Protein AF-K0NEW4-F1 (afdb_monomer)

Mean predicted aligned error: 13.64 Å

Foldseek 3Di:
DVVVVVVVVVVVVVVVVVVVPPQVQQDWDKWKDFQDQDKDKDFPQDFDKDKDKGKAAPAPDDIPDDPDHNVKAWPFKKKKKFKDKPCPDPDPDDWWFKWKDKQNDTPDGRDGDDGDMDMDPDGCCVRRNGTMMIMMITDTPPPPPNDDGIIMIIGRIMMMTIIGDPPSDPPPPPVRVVVVVVVVVVVVVVVVVVVVPPDD

Solvent-accessible surface area (backbone atoms only — not comparable to full-atom values): 11667 Å² total; per-residue (Å²): 111,74,72,57,56,52,50,50,50,53,50,51,52,48,52,55,54,59,59,72,65,58,66,72,73,54,58,79,42,79,33,34,35,72,54,56,96,66,67,43,71,46,66,50,69,57,86,62,67,50,71,51,73,40,66,47,27,71,62,80,51,80,46,79,42,65,90,81,50,85,74,40,46,73,77,36,26,31,47,34,35,30,39,45,62,60,68,87,59,95,65,95,81,75,82,50,28,29,31,36,25,51,70,83,40,76,76,43,67,74,39,71,60,72,74,43,77,48,67,49,94,54,77,39,42,94,68,35,67,46,84,24,38,44,32,46,33,42,54,62,64,71,87,78,55,82,89,53,82,40,39,40,30,44,30,76,40,28,40,38,29,36,30,28,56,60,68,80,70,74,70,73,53,71,67,56,51,46,52,54,53,52,52,52,51,51,53,55,53,56,54,55,63,62,66,73,72,78,82,131

Nearest PDB structures (foldseek):
  2gsy-assembly1_Q  TM=4.293E-01  e=2.109E-02  Infectious bursal disease virus
  7vrp-assembly1_L  TM=4.232E-01  e=1.888E-02  Infectious bursal disease virus
  2gsy-assembly1_P  TM=3.950E-01  e=2.109E-02  Infectious bursal disease virus
  2gsy-assembly1_A  TM=3.718E-01  e=1.690E-02  Infectious bursal disease virus
  4lr4-assembly3_C  TM=4.680E-01  e=1.579E+00  Agathobacter rectalis ATCC 33656

Sequence (200 aa):
MKNFLLLLLTGLTFILTTSASASPYAAPYLSYLDLDSQDVIFNAGGNESKSHTWNFDLINDTLSEGDVDGNDVISSAFLCWTISEDLKDNNPNFYEYIDIYINDNLLFGDWEMDNGSWVIDTNLLDLVTTPSIFKVEFKDFNDGHKNKDWDIMVSDVKIFGVYTDMHGNHAPEPSTLMLFGFGLLALAGISRKKSTHKVS

Structure (mmCIF, N/CA/C/O backbone):
data_AF-K0NEW4-F1
#
_entry.id   AF-K0NEW4-F1
#
loop_
_atom_site.group_PDB
_atom_site.id
_atom_site.type_symbol
_atom_site.label_atom_id
_atom_site.label_alt_id
_atom_site.label_comp_id
_atom_site.label_asym_id
_atom_site.label_entity_id
_atom_site.label_seq_id
_atom_site.pdbx_PDB_ins_code
_atom_site.Cartn_x
_atom_site.Cartn_y
_atom_site.Cartn_z
_atom_site.occupancy
_atom_site.B_iso_or_equiv
_atom_site.auth_seq_id
_atom_site.auth_comp_id
_atom_site.auth_asym_id
_atom_site.auth_atom_id
_atom_site.pdbx_PDB_model_num
ATOM 1 N N . MET A 1 1 ? -35.215 9.325 55.858 1.00 56.97 1 MET A N 1
ATOM 2 C CA . MET A 1 1 ? -34.215 8.291 55.497 1.00 56.97 1 MET A CA 1
ATOM 3 C C . MET A 1 1 ? -34.698 7.304 54.432 1.00 56.97 1 MET A C 1
ATOM 5 O O . MET A 1 1 ? -33.961 7.120 53.476 1.00 56.97 1 MET A O 1
ATOM 9 N N . LYS A 1 2 ? -35.909 6.724 54.515 1.00 66.25 2 LYS A N 1
ATOM 10 C CA . LYS A 1 2 ? -36.400 5.725 53.532 1.00 66.25 2 LYS A CA 1
ATOM 11 C C . LYS A 1 2 ? -36.326 6.174 52.057 1.00 66.25 2 LYS A C 1
ATOM 13 O O . LYS A 1 2 ? -35.848 5.417 51.223 1.00 66.25 2 LYS A O 1
ATOM 18 N N . ASN A 1 3 ? -36.683 7.424 51.751 1.00 65.19 3 ASN A N 1
ATOM 19 C CA . ASN A 1 3 ? -36.671 7.930 50.368 1.00 65.19 3 ASN A CA 1
ATOM 20 C C . ASN A 1 3 ? -35.258 8.133 49.795 1.00 65.19 3 ASN A C 1
ATOM 22 O O . ASN A 1 3 ? -35.088 8.076 48.587 1.00 65.19 3 ASN A O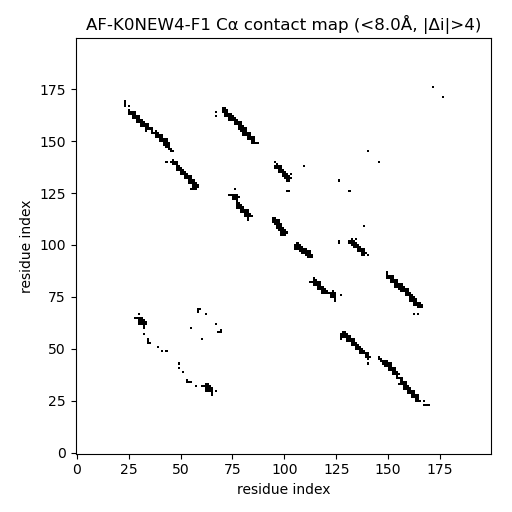 1
ATOM 26 N N . PHE A 1 4 ? -34.250 8.358 50.645 1.00 66.50 4 PHE A N 1
ATOM 27 C CA . PHE A 1 4 ? -32.863 8.542 50.207 1.00 66.50 4 PHE A CA 1
ATOM 28 C C . PHE A 1 4 ? -32.221 7.205 49.832 1.00 66.50 4 PHE A C 1
ATOM 30 O O . PHE A 1 4 ? -31.578 7.102 48.795 1.00 66.50 4 PHE A O 1
ATOM 37 N N . LEU A 1 5 ? -32.464 6.167 50.641 1.00 71.06 5 LEU A N 1
ATOM 38 C CA . LEU A 1 5 ? -31.979 4.814 50.371 1.00 71.06 5 LEU A CA 1
ATOM 39 C C . LEU A 1 5 ? -32.582 4.250 49.077 1.00 71.06 5 LEU A C 1
ATOM 41 O O . LEU A 1 5 ? -31.869 3.640 48.290 1.00 71.06 5 LEU A O 1
ATOM 45 N N . LEU A 1 6 ? -33.872 4.512 48.832 1.00 71.56 6 LEU A N 1
ATOM 46 C CA . LEU A 1 6 ? -34.545 4.103 47.599 1.00 71.56 6 LEU A CA 1
ATOM 47 C C . LEU A 1 6 ? -33.941 4.793 46.368 1.00 71.56 6 LEU A C 1
ATOM 49 O O . LEU A 1 6 ? -33.664 4.118 45.386 1.00 71.56 6 LEU A O 1
ATOM 53 N N . LEU A 1 7 ? -33.676 6.103 46.451 1.00 68.88 7 LEU A N 1
ATOM 54 C CA . LEU A 1 7 ? -33.069 6.877 45.362 1.00 68.88 7 LEU A CA 1
ATOM 55 C C . LEU A 1 7 ? -31.643 6.404 45.047 1.00 68.88 7 LEU A C 1
ATOM 57 O O . LEU A 1 7 ? -31.260 6.317 43.881 1.00 68.88 7 LEU A O 1
ATOM 61 N N . LEU A 1 8 ? -30.881 6.069 46.092 1.00 69.62 8 LEU A N 1
ATOM 62 C CA . LEU A 1 8 ? -29.523 5.547 45.978 1.00 69.62 8 LEU A CA 1
ATOM 63 C C . LEU A 1 8 ? -29.517 4.152 45.341 1.00 69.62 8 LEU A C 1
ATOM 65 O O . LEU A 1 8 ? -28.723 3.909 44.439 1.00 69.62 8 LEU A O 1
ATOM 69 N N . LEU A 1 9 ? -30.446 3.270 45.738 1.00 70.25 9 LEU A N 1
ATOM 70 C CA . LEU A 1 9 ? -30.609 1.959 45.107 1.00 70.25 9 LEU A CA 1
ATOM 71 C C . LEU A 1 9 ? -31.035 2.086 43.643 1.00 70.25 9 LEU A C 1
ATOM 73 O O . LEU A 1 9 ? -30.435 1.437 42.793 1.00 70.25 9 LEU A O 1
ATOM 77 N N . THR A 1 10 ? -32.018 2.929 43.315 1.00 71.44 10 THR A N 1
ATOM 78 C CA . THR A 1 10 ? -32.441 3.113 41.916 1.00 71.44 10 THR A CA 1
ATOM 79 C C . THR A 1 10 ? -31.332 3.711 41.057 1.00 71.44 10 THR A C 1
ATOM 81 O O . THR A 1 10 ? -31.144 3.265 39.932 1.00 71.44 10 THR A O 1
ATOM 84 N N . GLY A 1 11 ? -30.552 4.658 41.592 1.00 67.62 11 GLY A N 1
ATOM 85 C CA . GLY A 1 11 ? -29.399 5.226 40.893 1.00 67.62 11 GLY A CA 1
ATOM 86 C C . GLY A 1 11 ? -28.297 4.194 40.662 1.00 67.62 11 GLY A C 1
ATOM 87 O O . GLY A 1 11 ? -27.796 4.081 39.551 1.00 67.62 11 GLY A O 1
ATOM 88 N N . LEU A 1 12 ? -27.974 3.385 41.676 1.00 68.25 12 LEU A N 1
ATOM 89 C CA . LEU A 1 12 ? -26.981 2.315 41.562 1.00 68.25 12 LEU A CA 1
ATOM 90 C C . LEU A 1 12 ? -27.422 1.238 40.562 1.00 68.25 12 LEU A C 1
ATOM 92 O O . LEU A 1 12 ? -26.621 0.790 39.753 1.00 68.25 12 LEU A O 1
ATOM 96 N N . THR A 1 13 ? -28.703 0.859 40.579 1.00 67.56 13 THR A N 1
ATOM 97 C CA . THR A 1 13 ? -29.256 -0.140 39.651 1.00 67.56 13 THR A CA 1
ATOM 98 C C . THR A 1 13 ? -29.273 0.392 38.218 1.00 67.56 13 THR A C 1
ATOM 100 O O . THR A 1 13 ? -28.948 -0.344 37.293 1.00 67.56 13 THR A O 1
ATOM 103 N N . PHE A 1 14 ? -29.585 1.678 38.025 1.00 65.50 14 PHE A N 1
ATOM 104 C CA . PHE A 1 14 ? -29.490 2.332 36.720 1.00 65.50 14 PHE A CA 1
ATOM 105 C C . PHE A 1 14 ? -28.040 2.353 36.220 1.00 65.50 14 PHE A C 1
ATOM 107 O O . PHE A 1 14 ? -27.787 1.892 35.118 1.00 65.50 14 PHE A O 1
ATOM 114 N N . ILE A 1 15 ? -27.077 2.756 37.058 1.00 62.78 15 ILE A N 1
ATOM 115 C CA . ILE A 1 15 ? -25.645 2.751 36.710 1.00 62.78 15 ILE A CA 1
ATOM 116 C C . ILE A 1 15 ? -25.162 1.337 36.354 1.00 62.78 15 ILE A C 1
ATOM 118 O O . ILE A 1 15 ? -24.497 1.166 35.335 1.00 62.78 15 ILE A O 1
ATOM 122 N N . LEU A 1 16 ? -25.519 0.323 37.149 1.00 58.53 16 LEU A N 1
ATOM 123 C CA . LEU A 1 16 ? -25.138 -1.079 36.925 1.00 58.53 16 LEU A CA 1
ATOM 124 C C . LEU A 1 16 ? -25.775 -1.671 35.657 1.00 58.53 16 LEU A C 1
ATOM 126 O O . LEU A 1 16 ? -25.144 -2.465 34.970 1.00 58.53 16 LEU A O 1
ATOM 130 N N . THR A 1 17 ? -27.007 -1.280 35.322 1.00 56.47 17 THR A N 1
ATOM 131 C CA . THR A 1 17 ? -27.690 -1.772 34.112 1.00 56.47 17 THR A CA 1
ATOM 132 C C . THR A 1 17 ? -27.232 -1.053 32.847 1.00 56.47 17 THR A C 1
ATOM 134 O O . THR A 1 17 ? -27.084 -1.708 31.822 1.00 56.47 17 THR A O 1
ATOM 137 N N . THR A 1 18 ? -26.912 0.245 32.909 1.00 54.47 18 THR A N 1
ATOM 138 C CA . THR A 1 18 ? -26.339 0.971 31.763 1.00 54.47 18 THR A CA 1
ATOM 139 C C . THR A 1 18 ? -24.880 0.608 31.491 1.00 54.47 18 THR A C 1
ATOM 141 O O . THR A 1 18 ? -24.436 0.710 30.354 1.00 54.47 18 THR A O 1
ATOM 144 N N . SER A 1 19 ? -24.126 0.176 32.509 1.00 52.44 19 SER A N 1
ATOM 145 C CA . SER A 1 19 ? -22.736 -0.279 32.333 1.00 52.44 19 SER A CA 1
ATOM 146 C C . SER A 1 19 ? -22.631 -1.729 31.854 1.00 52.44 19 SER A C 1
ATOM 148 O O . SER A 1 19 ? -21.651 -2.071 31.207 1.00 52.44 19 SER A O 1
ATOM 150 N N . ALA A 1 20 ? -23.650 -2.563 32.091 1.00 49.47 20 ALA A N 1
ATOM 151 C CA . ALA A 1 20 ? -23.687 -3.943 31.597 1.00 49.47 20 ALA A CA 1
ATOM 152 C C . ALA A 1 20 ? -24.103 -4.071 30.115 1.00 49.47 20 ALA A C 1
ATOM 154 O O . ALA A 1 20 ? -23.891 -5.123 29.520 1.00 49.47 20 ALA A O 1
ATOM 155 N N . SER A 1 21 ? -24.700 -3.030 29.519 1.00 46.66 21 SER A N 1
ATOM 156 C CA . SER A 1 21 ? -25.124 -3.014 28.108 1.00 46.66 21 SER A CA 1
ATOM 157 C C . SER A 1 21 ? -24.251 -2.148 27.202 1.00 46.66 21 SER A C 1
ATOM 159 O O . SER A 1 21 ? -24.518 -2.067 26.005 1.00 46.66 21 SER A O 1
ATOM 161 N N . ALA A 1 22 ? -23.225 -1.490 27.745 1.00 48.38 22 ALA A N 1
ATOM 162 C CA . ALA A 1 22 ? -22.154 -0.956 26.923 1.00 48.38 22 ALA A CA 1
ATOM 163 C C . ALA A 1 22 ? -21.311 -2.151 26.469 1.00 48.38 22 ALA A C 1
ATOM 165 O O . ALA A 1 22 ? -20.274 -2.447 27.056 1.00 48.38 22 ALA A O 1
ATOM 166 N N . SER A 1 23 ? -21.781 -2.885 25.450 1.00 49.44 23 SER A N 1
ATOM 167 C CA . SER A 1 23 ? -20.831 -3.661 24.660 1.00 49.44 23 SER A CA 1
ATOM 168 C C . SER A 1 23 ? -19.766 -2.660 24.220 1.00 49.44 23 SER A C 1
ATOM 170 O O . SER A 1 23 ? -20.165 -1.586 23.750 1.00 49.44 23 SER A O 1
ATOM 172 N N . PRO A 1 24 ? -18.466 -2.940 24.394 1.00 53.66 24 PRO A N 1
ATOM 173 C CA . PRO A 1 24 ? -17.442 -2.119 23.777 1.00 53.66 24 PRO A CA 1
ATOM 174 C C . PRO A 1 24 ? -17.751 -2.148 22.283 1.00 53.66 24 PRO A C 1
ATOM 176 O O . PRO A 1 24 ? -17.585 -3.164 21.615 1.00 53.66 24 PRO A O 1
ATOM 179 N N . TYR A 1 25 ? -18.364 -1.077 21.789 1.00 53.16 25 TYR A N 1
ATOM 180 C CA . TYR A 1 25 ? -18.522 -0.891 20.367 1.00 53.16 25 TYR A CA 1
ATOM 181 C C . TYR A 1 25 ? -17.108 -0.556 19.938 1.00 53.16 25 TYR A C 1
ATOM 183 O O . TYR A 1 25 ? -16.637 0.550 20.199 1.00 53.16 25 TYR A O 1
ATOM 191 N N . ALA A 1 26 ? -16.399 -1.564 19.445 1.00 61.25 26 ALA A N 1
ATOM 192 C CA . ALA A 1 26 ? -15.071 -1.385 18.913 1.00 61.25 26 ALA A CA 1
ATOM 193 C C . ALA A 1 26 ? -15.186 -0.336 17.805 1.00 61.25 26 ALA A C 1
ATOM 195 O O . ALA A 1 26 ? -15.900 -0.524 16.814 1.00 61.25 26 ALA A O 1
ATOM 196 N N . ALA A 1 27 ? -14.625 0.841 18.065 1.00 61.88 27 ALA A N 1
ATOM 197 C CA . ALA A 1 27 ? -14.626 1.911 17.092 1.00 61.88 27 ALA A CA 1
ATOM 198 C C . ALA A 1 27 ? -13.673 1.505 15.961 1.00 61.88 27 ALA A C 1
ATOM 200 O O . ALA A 1 27 ? -12.635 0.907 16.240 1.00 61.88 27 ALA A O 1
ATOM 201 N N . PRO A 1 28 ? -14.005 1.799 14.698 1.00 71.12 28 PRO A N 1
ATOM 202 C CA . PRO A 1 28 ? -13.036 1.652 13.629 1.00 71.12 28 PRO A CA 1
ATOM 203 C C . PRO A 1 28 ? -11.880 2.636 13.859 1.00 71.12 28 PRO A C 1
ATOM 205 O O . PRO A 1 28 ? -12.108 3.839 14.008 1.00 71.12 28 PRO A O 1
ATOM 208 N N . TYR A 1 29 ? -10.656 2.123 13.874 1.00 70.38 29 TYR A N 1
ATOM 209 C CA . TYR A 1 29 ? -9.414 2.887 13.946 1.00 70.38 29 TYR A CA 1
ATOM 210 C C . TYR A 1 29 ? -8.719 2.868 12.587 1.00 70.38 29 TYR A C 1
ATOM 212 O O . TYR A 1 29 ? -8.833 1.896 11.843 1.00 70.38 29 TYR A O 1
ATOM 220 N N . LEU A 1 30 ? -8.002 3.944 12.265 1.00 72.62 30 LEU A N 1
ATOM 221 C CA . LEU A 1 30 ? -7.125 4.007 11.099 1.00 72.62 30 LEU A CA 1
ATOM 222 C C . LEU A 1 30 ? -5.707 3.640 11.544 1.00 72.62 30 LEU A C 1
ATOM 224 O O . LEU A 1 30 ? -5.198 4.242 12.487 1.00 72.62 30 LEU A O 1
ATOM 228 N N . SER A 1 31 ? -5.082 2.685 10.866 1.00 72.19 31 SER A N 1
ATOM 229 C CA . SER A 1 31 ? -3.670 2.333 11.039 1.00 72.19 31 SER A CA 1
ATOM 230 C C . SER A 1 31 ? -2.950 2.366 9.697 1.00 72.19 31 SER A C 1
ATOM 232 O O . SER A 1 31 ? -3.587 2.328 8.640 1.00 72.19 31 SER A O 1
ATOM 234 N N . TYR A 1 32 ? -1.619 2.442 9.724 1.00 71.19 32 TYR A N 1
ATOM 235 C CA . TYR A 1 32 ? -0.817 2.263 8.519 1.00 71.19 32 TYR A CA 1
ATOM 236 C C . TYR A 1 32 ? 0.465 1.473 8.773 1.00 71.19 32 TYR A C 1
ATOM 238 O O . TYR A 1 32 ? 1.081 1.572 9.838 1.00 71.19 32 TYR A O 1
ATOM 246 N N . LEU A 1 33 ? 0.844 0.697 7.760 1.00 74.50 33 LEU A N 1
ATOM 247 C CA . LEU A 1 33 ? 2.110 0.003 7.613 1.00 74.50 33 LEU A CA 1
ATOM 248 C C . LEU A 1 33 ? 2.976 0.782 6.623 1.00 74.50 33 LEU A C 1
ATOM 250 O O . LEU A 1 33 ? 2.580 0.981 5.472 1.00 74.50 33 LEU A O 1
ATOM 254 N N . ASP A 1 34 ? 4.147 1.211 7.076 1.00 75.62 34 ASP A N 1
ATOM 255 C CA . ASP A 1 34 ? 5.182 1.789 6.222 1.00 75.62 34 ASP A CA 1
ATOM 256 C C . ASP A 1 34 ? 5.977 0.648 5.567 1.00 75.62 34 ASP A C 1
ATOM 258 O O . ASP A 1 34 ? 6.604 -0.143 6.273 1.00 75.62 34 ASP A O 1
ATOM 262 N N . LEU A 1 35 ? 5.899 0.507 4.236 1.00 68.56 35 LEU A N 1
ATOM 263 C CA . LEU A 1 35 ? 6.399 -0.668 3.503 1.00 68.56 35 LEU A CA 1
ATOM 264 C C . LEU A 1 35 ? 7.914 -0.638 3.240 1.00 68.56 35 LEU A C 1
ATOM 266 O O . LEU A 1 35 ? 8.365 -1.250 2.275 1.00 68.56 35 LEU A O 1
ATOM 270 N N . ASP A 1 36 ? 8.676 0.001 4.132 1.00 63.78 36 ASP A N 1
ATOM 271 C CA . ASP A 1 36 ? 10.109 0.332 4.074 1.00 63.78 36 ASP A CA 1
ATOM 272 C C . ASP A 1 36 ? 10.348 1.813 3.733 1.00 63.78 36 ASP A C 1
ATOM 274 O O . ASP A 1 36 ? 9.887 2.341 2.723 1.00 63.78 36 ASP A O 1
ATOM 278 N N . SER A 1 37 ? 11.148 2.482 4.569 1.00 62.53 37 SER A N 1
ATOM 279 C CA . SER A 1 37 ? 11.469 3.914 4.473 1.00 62.53 37 SER A CA 1
ATOM 280 C C . SER A 1 37 ? 12.462 4.237 3.347 1.00 62.53 37 SER A C 1
ATOM 282 O O . SER A 1 37 ? 13.157 5.255 3.397 1.00 62.53 37 SER A O 1
ATOM 284 N N . GLN A 1 38 ? 12.661 3.307 2.416 1.00 68.62 38 GLN A N 1
ATOM 285 C CA . GLN A 1 38 ? 13.677 3.397 1.381 1.00 68.62 38 GLN A CA 1
ATOM 28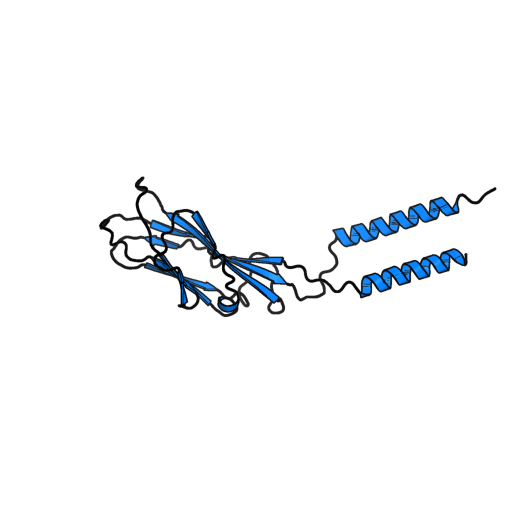6 C C . GLN A 1 38 ? 13.047 3.902 0.096 1.00 68.62 38 GLN A C 1
ATOM 288 O O . GLN A 1 38 ? 12.389 3.163 -0.633 1.00 68.62 38 GLN A O 1
ATOM 293 N N . ASP A 1 39 ? 13.307 5.174 -0.182 1.00 82.50 39 ASP A N 1
ATOM 294 C CA . ASP A 1 39 ? 13.034 5.777 -1.474 1.00 82.50 39 ASP A CA 1
ATOM 295 C C . ASP A 1 39 ? 13.740 4.978 -2.576 1.00 82.50 39 ASP A C 1
ATOM 297 O O . ASP A 1 39 ? 14.955 4.744 -2.533 1.00 82.50 39 ASP A O 1
ATOM 301 N N . VAL A 1 40 ? 12.978 4.556 -3.581 1.00 84.81 40 VAL A N 1
ATOM 302 C CA . VAL A 1 40 ? 13.508 3.796 -4.710 1.00 84.81 40 VAL A CA 1
ATOM 303 C C . VAL A 1 40 ? 13.667 4.727 -5.888 1.00 84.81 40 VAL A C 1
ATOM 305 O O . VAL A 1 40 ? 12.684 5.224 -6.430 1.00 84.81 40 VAL A O 1
ATOM 308 N N . ILE A 1 41 ? 14.914 4.921 -6.307 1.00 83.31 41 ILE A N 1
ATOM 309 C CA . ILE A 1 41 ? 15.236 5.703 -7.494 1.00 83.31 41 ILE A CA 1
ATOM 310 C C . ILE A 1 41 ? 15.413 4.760 -8.686 1.00 83.31 41 ILE A C 1
ATOM 312 O O . ILE A 1 41 ? 16.320 3.924 -8.732 1.00 83.31 41 ILE A O 1
ATOM 316 N N . PHE A 1 42 ? 14.532 4.911 -9.662 1.00 78.69 42 PHE A N 1
ATOM 317 C CA . PHE A 1 42 ? 14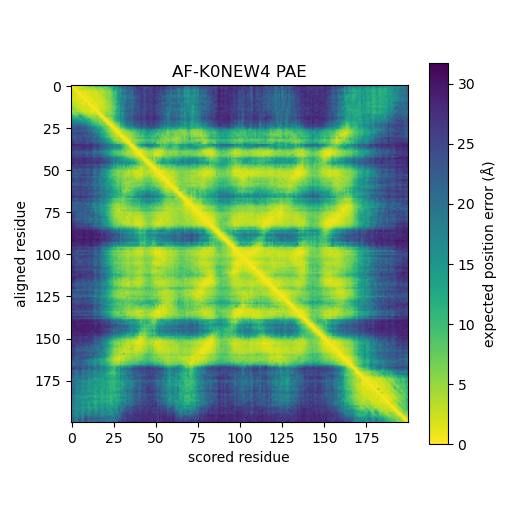.586 4.296 -10.971 1.00 78.69 42 PHE A CA 1
ATOM 318 C C . PHE A 1 42 ? 15.336 5.224 -11.918 1.00 78.69 42 PHE A C 1
ATOM 320 O O . PHE A 1 42 ? 14.774 6.175 -12.457 1.00 78.69 42 PHE A O 1
ATOM 327 N N . ASN A 1 43 ? 16.611 4.924 -12.140 1.00 74.75 43 ASN A N 1
ATOM 328 C CA . ASN A 1 43 ? 17.387 5.611 -13.165 1.00 74.75 43 ASN A CA 1
ATOM 329 C C . ASN A 1 43 ? 16.943 5.073 -14.533 1.00 74.75 43 ASN A C 1
ATOM 331 O O . ASN A 1 43 ? 17.225 3.915 -14.868 1.00 74.75 43 ASN A O 1
ATOM 335 N N . ALA A 1 44 ? 16.286 5.905 -15.337 1.00 64.06 44 ALA A N 1
ATOM 336 C CA . ALA A 1 44 ? 15.769 5.552 -16.661 1.00 64.06 44 ALA A CA 1
ATOM 337 C C . ALA A 1 44 ? 16.853 5.448 -17.754 1.00 64.06 44 ALA A C 1
ATOM 339 O O . ALA A 1 44 ? 16.565 5.386 -18.950 1.00 64.06 44 ALA A O 1
ATOM 340 N N . GLY A 1 45 ? 18.130 5.411 -17.365 1.00 61.03 45 GLY A N 1
ATOM 341 C CA . GLY A 1 45 ? 19.244 5.207 -18.282 1.00 61.03 45 GLY A CA 1
ATOM 342 C C . GLY A 1 45 ? 19.184 3.827 -18.954 1.00 61.03 45 GLY A C 1
ATOM 343 O O . GLY A 1 45 ? 19.574 2.819 -18.361 1.00 61.03 45 GLY A O 1
ATOM 344 N N . GLY A 1 46 ? 18.740 3.786 -20.215 1.00 60.34 46 GLY A N 1
ATOM 345 C CA . GLY A 1 46 ? 18.736 2.595 -21.080 1.00 60.34 46 GLY A CA 1
ATOM 346 C C . GLY A 1 46 ? 17.337 2.112 -21.491 1.00 60.34 46 GLY A C 1
ATOM 347 O O . GLY A 1 46 ? 16.338 2.512 -20.917 1.00 60.34 46 GLY A O 1
ATOM 348 N N . ASN A 1 47 ? 17.253 1.230 -22.496 1.00 60.81 47 ASN A N 1
ATOM 349 C CA . ASN A 1 47 ? 15.974 0.716 -23.034 1.00 60.81 47 ASN A CA 1
ATOM 350 C C . ASN A 1 47 ? 15.445 -0.515 -22.265 1.00 60.81 47 ASN A C 1
ATOM 352 O O . ASN A 1 47 ? 14.847 -1.408 -22.863 1.00 60.81 47 ASN A O 1
ATOM 356 N N . GLU A 1 48 ? 15.762 -0.640 -20.980 1.00 66.38 48 GLU A N 1
ATOM 357 C CA . GLU A 1 48 ? 15.362 -1.797 -20.177 1.00 66.38 48 GLU A CA 1
ATOM 358 C C . GLU A 1 48 ? 14.270 -1.380 -19.201 1.00 66.38 48 GLU A C 1
ATOM 360 O O . GLU A 1 48 ? 14.461 -0.416 -18.458 1.00 66.38 48 GLU A O 1
ATOM 365 N N . SER A 1 49 ? 13.168 -2.136 -19.161 1.00 69.88 49 SER A N 1
ATOM 366 C CA . SER A 1 49 ? 12.173 -2.004 -18.097 1.00 69.88 49 SER A CA 1
ATOM 367 C C . SER A 1 49 ? 12.856 -2.126 -16.737 1.00 69.88 49 SER A C 1
ATOM 369 O O . SER A 1 49 ? 13.715 -2.992 -16.527 1.00 69.88 49 SER A O 1
ATOM 371 N N . LYS A 1 50 ? 12.473 -1.256 -15.804 1.00 82.62 50 LYS A N 1
ATOM 372 C CA . LYS A 1 50 ? 12.943 -1.301 -14.419 1.00 82.62 50 LYS A CA 1
ATOM 373 C C . LYS A 1 50 ? 11.764 -1.623 -13.520 1.00 82.62 50 LYS A C 1
ATOM 375 O O . LYS A 1 50 ? 10.689 -1.053 -13.672 1.00 82.62 50 LYS A O 1
ATOM 380 N N . SER A 1 51 ? 11.979 -2.519 -12.568 1.00 89.25 51 SER A N 1
ATOM 381 C CA . SER A 1 51 ? 10.956 -2.908 -11.605 1.00 89.25 51 SER A CA 1
ATOM 382 C C . SER A 1 51 ? 11.522 -2.928 -10.198 1.00 89.25 51 SER A C 1
ATOM 384 O O . SER A 1 51 ? 12.669 -3.332 -9.997 1.00 89.25 51 SER A O 1
ATOM 386 N N . HIS A 1 52 ? 10.695 -2.557 -9.231 1.00 89.50 52 HIS A N 1
ATOM 387 C CA . HIS A 1 52 ? 10.982 -2.747 -7.818 1.00 89.50 52 HIS A CA 1
ATOM 388 C C . HIS A 1 52 ? 9.817 -3.454 -7.145 1.00 89.50 52 HIS A C 1
ATOM 390 O O . HIS A 1 52 ? 8.683 -3.440 -7.630 1.00 89.50 52 HIS A O 1
ATOM 396 N N . THR A 1 53 ? 10.119 -4.127 -6.045 1.00 89.56 53 THR A N 1
ATOM 397 C CA . THR A 1 53 ? 9.164 -4.956 -5.336 1.00 89.56 53 THR A CA 1
ATOM 398 C C . THR A 1 53 ? 9.300 -4.751 -3.839 1.00 89.56 53 THR A C 1
ATOM 400 O O . THR A 1 53 ? 10.338 -5.069 -3.262 1.00 89.56 53 THR A O 1
ATOM 403 N N . TRP A 1 54 ? 8.218 -4.279 -3.233 1.00 88.69 54 TRP A N 1
ATOM 404 C CA . TRP A 1 54 ? 8.030 -4.205 -1.794 1.00 88.69 54 TRP A CA 1
ATOM 405 C C . TRP A 1 54 ? 7.279 -5.451 -1.329 1.00 88.69 54 TRP A C 1
ATOM 407 O O . TRP A 1 54 ? 6.338 -5.911 -1.981 1.00 88.69 54 TRP A O 1
ATOM 417 N N . ASN A 1 55 ? 7.708 -6.007 -0.201 1.00 85.19 55 ASN A N 1
ATOM 418 C CA . ASN A 1 55 ? 7.032 -7.129 0.441 1.00 85.19 55 ASN A CA 1
ATOM 419 C C . ASN A 1 55 ? 6.357 -6.608 1.697 1.00 85.19 55 ASN A C 1
ATOM 421 O O . ASN A 1 55 ? 6.959 -5.821 2.423 1.00 85.19 55 ASN A O 1
ATOM 425 N N . PHE A 1 56 ? 5.138 -7.058 1.943 1.00 78.50 56 PHE A N 1
ATOM 426 C CA . PHE A 1 56 ? 4.386 -6.652 3.115 1.00 78.50 56 PHE A CA 1
ATOM 427 C C . PHE A 1 56 ? 3.437 -7.756 3.564 1.00 78.50 56 PHE A C 1
ATOM 429 O O . PHE A 1 56 ? 2.965 -8.567 2.767 1.00 78.50 56 PHE A O 1
ATOM 436 N N . ASP A 1 57 ? 3.142 -7.775 4.849 1.00 76.81 57 ASP A N 1
ATOM 437 C CA . ASP A 1 57 ? 2.240 -8.709 5.496 1.00 76.81 57 ASP A CA 1
ATOM 438 C C . ASP A 1 57 ? 1.452 -7.957 6.564 1.00 76.81 57 ASP A C 1
ATOM 440 O O . ASP A 1 57 ? 1.941 -7.706 7.660 1.00 76.81 57 ASP A O 1
ATOM 444 N N . LEU A 1 58 ? 0.204 -7.602 6.259 1.00 73.75 58 LEU A N 1
ATOM 445 C CA . LEU A 1 58 ? -0.601 -6.777 7.158 1.00 73.75 58 LEU A CA 1
ATOM 446 C C . LEU A 1 58 ? -0.915 -7.468 8.500 1.00 73.75 58 LEU A C 1
ATOM 448 O O . LEU A 1 58 ? -1.294 -6.792 9.451 1.00 73.75 58 LEU A O 1
ATOM 452 N N . ILE A 1 59 ? -0.779 -8.798 8.580 1.00 70.62 59 ILE A N 1
ATOM 453 C CA . ILE A 1 59 ? -1.019 -9.569 9.806 1.00 70.62 59 ILE A CA 1
ATOM 454 C C . ILE A 1 59 ? 0.248 -9.664 10.660 1.00 70.62 59 ILE A C 1
ATOM 456 O O . ILE A 1 59 ? 0.157 -9.649 11.887 1.00 70.62 59 ILE A O 1
ATOM 460 N N . ASN A 1 60 ? 1.414 -9.824 10.029 1.00 72.56 60 ASN A N 1
ATOM 461 C CA . ASN A 1 60 ? 2.663 -10.104 10.744 1.00 72.56 60 ASN A CA 1
ATOM 462 C C . ASN A 1 60 ? 3.613 -8.903 10.846 1.00 72.56 60 ASN A C 1
ATOM 464 O O . ASN A 1 60 ? 4.503 -8.923 11.701 1.00 72.56 60 ASN A O 1
ATOM 468 N N . ASP A 1 61 ? 3.454 -7.881 10.008 1.00 71.69 61 ASP A N 1
ATOM 469 C CA . ASP A 1 61 ? 4.305 -6.698 10.044 1.00 71.69 61 ASP A CA 1
ATOM 470 C C . ASP A 1 61 ? 3.888 -5.735 11.160 1.00 71.69 61 ASP A C 1
ATOM 472 O O . ASP A 1 61 ? 2.730 -5.641 11.566 1.00 71.69 61 ASP A O 1
ATOM 476 N N . THR A 1 62 ? 4.869 -4.998 11.683 1.00 67.44 62 THR A N 1
ATOM 477 C CA . THR A 1 62 ? 4.638 -4.023 12.753 1.00 67.44 62 THR A CA 1
ATOM 478 C C . THR A 1 62 ? 4.098 -2.733 12.157 1.00 67.44 62 THR A C 1
ATOM 480 O O . THR A 1 62 ? 4.809 -2.049 11.421 1.00 67.44 62 THR A O 1
ATOM 483 N N . LEU A 1 63 ? 2.861 -2.375 12.499 1.00 69.31 63 LEU A N 1
ATOM 484 C CA . LEU A 1 63 ? 2.282 -1.103 12.081 1.00 69.31 63 LEU A CA 1
ATOM 485 C C . LEU A 1 63 ? 2.973 0.066 12.790 1.00 69.31 63 LEU A C 1
ATOM 487 O O . LEU A 1 63 ? 3.318 -0.003 13.970 1.00 69.31 63 LEU A O 1
ATOM 491 N N . SER A 1 64 ? 3.169 1.159 12.060 1.00 64.50 64 SER A N 1
ATOM 492 C CA . SER A 1 64 ? 3.792 2.382 12.579 1.00 64.50 64 SER A CA 1
ATOM 493 C C . SER A 1 64 ? 2.875 3.158 13.525 1.00 64.50 64 SER A C 1
ATOM 495 O O . SER A 1 64 ? 3.359 3.849 14.422 1.00 64.50 64 SER A O 1
ATOM 497 N N . GLU A 1 65 ? 1.560 3.026 13.348 1.00 63.28 65 GLU A N 1
ATOM 498 C CA . GLU A 1 65 ? 0.538 3.606 14.217 1.00 63.28 65 GLU A CA 1
ATOM 499 C C . GLU A 1 65 ? -0.587 2.590 14.461 1.00 63.28 65 GLU A C 1
ATOM 501 O O . GLU A 1 65 ? -1.157 2.045 13.515 1.00 63.28 65 GLU A O 1
ATOM 506 N N . GLY A 1 66 ? -0.914 2.366 15.738 1.00 61.03 66 GLY A N 1
ATOM 507 C CA . GLY A 1 66 ? -1.905 1.382 16.186 1.00 61.03 66 GLY A CA 1
ATOM 508 C C . GLY A 1 66 ? -1.270 0.085 16.700 1.00 61.03 66 GLY A C 1
ATOM 509 O O . GLY A 1 66 ? -0.226 -0.340 16.219 1.00 61.03 66 GLY A O 1
ATOM 510 N N . ASP A 1 67 ? -1.898 -0.528 17.703 1.00 61.81 67 ASP A N 1
ATOM 511 C CA . ASP A 1 67 ? -1.532 -1.851 18.234 1.00 61.81 67 ASP A CA 1
ATOM 512 C C . ASP A 1 67 ? -2.428 -2.896 17.562 1.00 61.81 67 ASP A C 1
ATOM 514 O O . ASP A 1 67 ? -3.278 -3.497 18.209 1.00 61.81 67 ASP A O 1
ATOM 518 N N . VAL A 1 68 ? -2.335 -2.998 16.229 1.00 64.75 68 VAL A N 1
ATOM 519 C CA . VAL A 1 68 ? -3.099 -4.013 15.497 1.00 64.75 68 VAL A CA 1
ATOM 520 C C . VAL A 1 68 ? -2.449 -5.353 15.760 1.00 64.75 68 VAL A C 1
ATOM 522 O O . VAL A 1 68 ? -1.292 -5.560 15.391 1.00 64.75 68 VAL A O 1
ATOM 525 N N . ASP A 1 69 ? -3.189 -6.261 16.378 1.00 70.75 69 ASP A N 1
ATOM 526 C CA . ASP A 1 69 ? -2.735 -7.632 16.552 1.00 70.75 69 ASP A CA 1
ATOM 527 C C . ASP A 1 69 ? -3.579 -8.623 15.746 1.00 70.75 69 ASP A C 1
ATOM 529 O O . ASP A 1 69 ? -4.599 -8.285 15.145 1.00 70.75 69 ASP A O 1
ATOM 533 N N . GLY A 1 70 ? -3.144 -9.883 15.709 1.00 69.94 70 GLY A N 1
ATOM 534 C CA . GLY A 1 70 ? -3.809 -10.921 14.919 1.00 69.94 70 GLY A CA 1
ATOM 535 C C . GLY A 1 70 ? -5.254 -11.246 15.336 1.00 69.94 70 GLY A C 1
ATOM 536 O O . GLY A 1 70 ? -5.880 -12.082 14.686 1.00 69.94 70 GLY A O 1
ATOM 537 N N . ASN A 1 71 ? -5.784 -10.652 16.411 1.00 75.31 71 ASN A N 1
ATOM 538 C CA . ASN A 1 71 ? -7.185 -10.790 16.812 1.00 75.31 71 ASN A CA 1
ATOM 539 C C . ASN A 1 71 ? -8.077 -9.680 16.245 1.00 75.31 71 ASN A C 1
ATOM 541 O O . ASN A 1 71 ? -9.300 -9.844 16.249 1.00 75.31 71 ASN A O 1
ATOM 545 N N . ASP A 1 72 ? -7.499 -8.579 15.771 1.00 76.81 72 ASP A N 1
ATOM 546 C CA . ASP A 1 72 ? -8.250 -7.454 15.236 1.00 76.81 72 ASP A CA 1
ATOM 547 C C . ASP A 1 72 ? -8.861 -7.763 13.873 1.00 76.81 72 ASP A C 1
ATOM 549 O O . ASP A 1 72 ? -8.345 -8.542 13.068 1.00 76.81 72 ASP A O 1
ATOM 553 N N . VAL A 1 73 ? -10.001 -7.130 13.596 1.00 82.06 73 VAL A N 1
ATOM 554 C CA . VAL A 1 73 ? -10.691 -7.297 12.316 1.00 82.06 73 VAL A CA 1
ATOM 555 C C . VAL A 1 73 ? -10.357 -6.120 11.421 1.00 82.06 73 VAL A C 1
ATOM 557 O O . VAL A 1 73 ? -10.882 -5.019 11.592 1.00 82.06 73 VAL A O 1
ATOM 560 N N . ILE A 1 74 ? -9.516 -6.366 10.423 1.00 82.31 74 ILE A N 1
ATOM 561 C CA . ILE A 1 74 ? -9.226 -5.397 9.369 1.00 82.31 74 ILE A CA 1
ATOM 562 C C . ILE A 1 74 ? -10.420 -5.375 8.407 1.00 82.31 74 ILE A C 1
ATOM 564 O O . ILE A 1 74 ? -10.825 -6.397 7.859 1.00 82.31 74 ILE A O 1
ATOM 568 N N . SER A 1 75 ? -11.020 -4.203 8.236 1.00 86.94 75 SER A N 1
ATOM 569 C CA . SER A 1 75 ? -12.231 -3.986 7.434 1.00 86.94 75 SER A CA 1
ATOM 570 C C . SER A 1 75 ? -11.940 -3.405 6.049 1.00 86.94 75 SER A C 1
ATOM 572 O O . SER A 1 75 ? -12.707 -3.614 5.106 1.00 86.94 75 SER A O 1
ATOM 574 N N . SER A 1 76 ? -10.817 -2.704 5.906 1.00 87.69 76 SER A N 1
ATOM 575 C CA . SER A 1 76 ? -10.338 -2.192 4.628 1.00 87.69 76 SER A CA 1
ATOM 576 C C . SER A 1 76 ? -8.834 -1.983 4.644 1.00 87.69 76 SER A C 1
ATOM 578 O O . SER A 1 76 ? -8.249 -1.769 5.704 1.00 87.69 76 SER A O 1
ATOM 580 N N . ALA A 1 77 ? -8.234 -2.028 3.459 1.00 87.38 77 ALA A N 1
ATOM 581 C CA . ALA A 1 77 ? -6.846 -1.666 3.232 1.00 87.38 77 ALA A CA 1
ATOM 582 C C . ALA A 1 77 ? -6.702 -0.941 1.892 1.00 87.38 77 ALA A C 1
ATOM 584 O O . ALA A 1 77 ? -7.357 -1.301 0.912 1.00 87.38 77 ALA A O 1
ATOM 585 N N . PHE A 1 78 ? -5.834 0.060 1.853 1.00 88.25 78 PHE A N 1
ATOM 586 C CA . PHE A 1 78 ? -5.570 0.909 0.701 1.00 88.25 78 PHE A CA 1
ATOM 587 C C . PHE A 1 78 ? -4.069 1.123 0.581 1.00 88.25 78 PHE A C 1
ATOM 589 O O . PHE A 1 78 ? -3.379 1.285 1.586 1.00 88.25 78 PHE A O 1
ATOM 596 N N . LEU A 1 79 ? -3.575 1.142 -0.650 1.00 88.19 79 LEU A N 1
ATOM 597 C CA . LEU A 1 79 ? -2.173 1.401 -0.938 1.00 88.19 79 LEU A CA 1
ATOM 598 C C . LEU A 1 79 ? -2.001 2.857 -1.363 1.00 88.19 79 LEU A C 1
ATOM 600 O O . LEU A 1 79 ? -2.745 3.334 -2.224 1.00 88.19 79 LEU A O 1
ATOM 604 N N . CYS A 1 80 ? -0.997 3.529 -0.811 1.00 89.69 80 CYS A N 1
ATOM 605 C CA . CYS A 1 80 ? -0.549 4.832 -1.273 1.00 89.69 80 CYS A CA 1
ATOM 606 C C . CYS A 1 80 ? 0.963 4.878 -1.477 1.00 89.69 80 CYS A C 1
ATOM 608 O O . CYS A 1 80 ? 1.705 4.113 -0.869 1.00 89.69 80 CYS A O 1
ATOM 610 N N . TRP A 1 81 ? 1.401 5.775 -2.351 1.00 90.31 81 TRP A N 1
ATOM 611 C CA . TRP A 1 81 ? 2.808 6.066 -2.612 1.00 90.31 81 TRP A CA 1
ATOM 612 C C . TRP A 1 81 ? 2.934 7.479 -3.171 1.00 90.31 81 TRP A C 1
ATOM 614 O O . TRP A 1 81 ? 1.947 8.107 -3.562 1.00 90.31 81 TRP A O 1
ATOM 624 N N . THR A 1 82 ? 4.158 7.980 -3.225 1.00 89.31 82 THR A N 1
ATOM 625 C CA . THR A 1 82 ? 4.496 9.252 -3.852 1.00 89.31 82 THR A CA 1
ATOM 626 C C . THR A 1 82 ? 5.476 9.012 -4.988 1.00 89.31 82 THR A C 1
ATOM 628 O O . THR A 1 82 ? 6.405 8.217 -4.871 1.00 89.31 82 THR A O 1
ATOM 631 N N . ILE A 1 83 ? 5.246 9.699 -6.100 1.00 86.50 83 ILE A N 1
ATOM 632 C CA . ILE A 1 83 ? 6.177 9.785 -7.218 1.00 86.50 83 ILE A CA 1
ATOM 633 C C . ILE A 1 83 ? 6.761 11.189 -7.210 1.00 86.50 83 ILE A C 1
ATOM 635 O O . ILE A 1 83 ? 6.029 12.181 -7.150 1.00 86.50 83 ILE A O 1
ATOM 639 N N . SER A 1 84 ? 8.085 11.254 -7.253 1.00 85.50 84 SER A N 1
ATOM 640 C CA . SER A 1 84 ? 8.817 12.482 -7.515 1.00 85.50 84 SER A CA 1
ATOM 641 C C . SER A 1 84 ? 9.882 12.232 -8.576 1.00 85.50 84 SER A C 1
ATOM 643 O O . SER A 1 84 ? 10.797 11.436 -8.380 1.00 85.50 84 SER A O 1
ATOM 645 N N . GLU A 1 85 ? 9.779 12.934 -9.681 1.00 75.06 85 GLU A N 1
ATOM 646 C CA . GLU A 1 85 ? 10.747 13.024 -10.751 1.00 75.06 85 GLU A CA 1
ATOM 647 C C . GLU A 1 85 ? 11.785 14.078 -10.367 1.00 75.06 85 GLU A C 1
ATOM 649 O O . GLU A 1 85 ? 11.456 15.210 -9.988 1.00 75.06 85 GLU A O 1
ATOM 654 N N . ASP A 1 86 ? 13.062 13.735 -10.504 1.00 67.44 86 ASP A N 1
ATOM 655 C CA . ASP A 1 86 ? 14.100 14.755 -10.506 1.00 67.44 86 ASP A CA 1
ATOM 656 C C . ASP A 1 86 ? 14.072 15.475 -11.862 1.00 67.44 86 ASP A C 1
ATOM 658 O O . ASP A 1 86 ? 14.719 15.069 -12.832 1.00 67.44 86 ASP A O 1
ATOM 662 N N . LEU A 1 87 ? 13.287 16.555 -11.930 1.00 55.59 87 LEU A N 1
ATOM 663 C CA . LEU A 1 87 ? 13.188 17.469 -13.070 1.00 55.59 87 LEU A CA 1
ATOM 664 C C . LEU A 1 87 ? 14.489 18.274 -13.250 1.00 55.59 87 LEU A C 1
ATOM 666 O O . LEU A 1 87 ? 14.484 19.508 -13.255 1.00 55.59 87 LEU A O 1
ATOM 670 N N . LYS A 1 88 ? 15.637 17.605 -13.418 1.00 55.03 88 LYS A N 1
ATOM 671 C CA . LYS A 1 88 ? 16.891 18.279 -13.795 1.00 55.03 88 LYS A CA 1
ATOM 672 C C . LYS A 1 88 ? 16.751 19.027 -15.126 1.00 55.03 88 LYS A C 1
ATOM 674 O O . LYS A 1 88 ? 17.448 20.018 -15.341 1.00 55.03 88 LYS A O 1
ATOM 679 N N . ASP A 1 89 ? 15.794 18.627 -15.961 1.00 53.97 89 ASP A N 1
ATOM 680 C CA . ASP A 1 89 ? 15.434 19.299 -17.200 1.00 53.97 89 ASP A CA 1
ATOM 681 C C . ASP A 1 89 ? 13.989 19.820 -17.122 1.00 53.97 89 ASP A C 1
ATOM 683 O O . ASP A 1 89 ? 13.055 19.039 -16.991 1.00 53.97 89 ASP A O 1
ATOM 687 N N . ASN A 1 90 ? 13.787 21.137 -17.270 1.00 55.31 90 ASN A N 1
ATOM 688 C CA . ASN A 1 90 ? 12.481 21.825 -17.351 1.00 55.31 90 ASN A CA 1
ATOM 689 C C . ASN A 1 90 ? 11.634 21.429 -18.590 1.00 55.31 90 ASN A C 1
ATOM 691 O O . ASN A 1 90 ? 11.118 22.303 -19.290 1.00 55.31 90 ASN A O 1
ATOM 695 N N . ASN A 1 91 ? 11.527 20.148 -18.937 1.00 57.25 91 ASN A N 1
ATOM 696 C CA . ASN A 1 91 ? 10.745 19.694 -20.079 1.00 57.25 91 ASN A CA 1
ATOM 697 C C . ASN A 1 91 ? 9.475 18.966 -19.599 1.00 57.25 91 ASN A C 1
ATOM 699 O O . ASN A 1 91 ? 9.556 17.790 -19.270 1.00 57.25 91 ASN A O 1
ATOM 703 N N . PRO A 1 92 ? 8.315 19.643 -19.579 1.00 55.22 92 PRO A N 1
ATOM 704 C CA . PRO A 1 92 ? 7.088 19.175 -18.923 1.00 55.22 92 PRO A CA 1
ATOM 705 C C . PRO A 1 92 ? 6.282 18.128 -19.718 1.00 55.22 92 PRO A C 1
ATOM 707 O O . PRO A 1 92 ? 5.083 18.018 -19.509 1.00 55.22 92 PRO A O 1
ATOM 710 N N . ASN A 1 93 ? 6.889 17.423 -20.678 1.00 55.03 93 ASN A N 1
ATOM 711 C CA . ASN A 1 93 ? 6.160 16.583 -21.642 1.00 55.03 93 ASN A CA 1
ATOM 712 C C . ASN A 1 93 ? 6.711 15.152 -21.717 1.00 55.03 93 ASN A C 1
ATOM 714 O O . ASN A 1 93 ? 6.821 14.599 -22.813 1.00 55.03 93 ASN A O 1
ATOM 718 N N . PHE A 1 94 ? 7.127 14.583 -20.592 1.00 60.03 94 PHE A N 1
ATOM 719 C CA . PHE A 1 94 ? 7.427 13.158 -20.526 1.00 60.03 94 PHE A CA 1
ATOM 720 C C . PHE A 1 94 ? 6.253 12.461 -19.855 1.00 60.03 94 PHE A C 1
ATOM 722 O O . PHE A 1 94 ? 5.687 12.992 -18.910 1.00 60.03 94 PHE A O 1
ATOM 729 N N . TYR A 1 95 ? 5.834 11.351 -20.450 1.00 59.94 95 TYR A N 1
ATOM 730 C CA . TYR A 1 95 ? 4.764 10.521 -19.930 1.00 59.94 95 TYR A CA 1
ATOM 731 C C . TYR A 1 95 ? 5.392 9.216 -19.489 1.00 59.94 9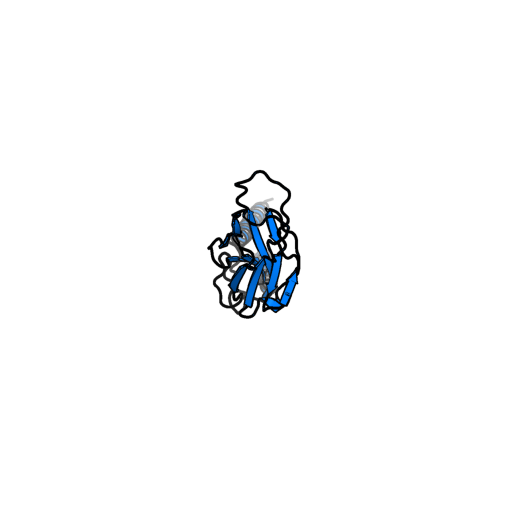5 TYR A C 1
ATOM 733 O O . TYR A 1 95 ? 5.860 8.433 -20.321 1.00 59.94 95 TYR A O 1
ATOM 741 N N . GLU A 1 96 ? 5.436 8.992 -18.185 1.00 69.38 96 GLU A N 1
ATOM 742 C CA . GLU A 1 96 ? 5.918 7.743 -17.632 1.00 69.38 96 GLU A CA 1
ATOM 743 C C . GLU A 1 96 ? 4.747 6.816 -17.371 1.00 69.38 96 GLU A C 1
ATOM 745 O O . GLU A 1 96 ? 3.896 7.039 -16.511 1.00 69.38 96 GLU A O 1
ATOM 750 N N . TYR A 1 97 ? 4.711 5.757 -18.171 1.00 81.06 97 TYR A N 1
ATOM 751 C CA . TYR A 1 97 ? 3.725 4.707 -18.042 1.00 81.06 97 TYR A CA 1
ATOM 752 C C . TYR A 1 97 ? 4.245 3.650 -17.079 1.00 81.06 97 TYR A C 1
ATOM 754 O O . TYR A 1 97 ? 5.306 3.050 -17.294 1.00 81.06 97 TYR A O 1
ATOM 762 N N . ILE A 1 98 ? 3.477 3.402 -16.026 1.00 85.00 98 ILE A N 1
ATOM 763 C CA . ILE A 1 98 ? 3.785 2.356 -15.064 1.00 85.00 98 ILE A CA 1
ATOM 764 C C . ILE A 1 98 ? 2.734 1.259 -15.076 1.00 85.00 98 ILE A C 1
ATOM 766 O O . ILE A 1 98 ? 1.547 1.483 -15.330 1.00 85.00 98 ILE A O 1
ATOM 770 N N . ASP A 1 99 ? 3.195 0.069 -14.729 1.00 90.06 99 ASP A N 1
ATOM 771 C CA . ASP A 1 99 ? 2.355 -1.031 -14.318 1.00 90.06 99 ASP A CA 1
ATOM 772 C C . ASP A 1 99 ? 2.484 -1.242 -12.811 1.00 90.06 99 ASP A C 1
ATOM 774 O O . ASP A 1 99 ? 3.581 -1.294 -12.247 1.00 90.06 99 ASP A O 1
ATOM 778 N N . ILE A 1 100 ? 1.339 -1.422 -12.166 1.00 88.38 100 ILE A N 1
ATOM 779 C CA . ILE A 1 100 ? 1.225 -1.726 -10.749 1.00 88.38 100 ILE A CA 1
ATOM 780 C C . ILE A 1 100 ? 0.676 -3.132 -10.589 1.00 88.38 100 ILE A C 1
ATOM 782 O O . ILE A 1 100 ? -0.398 -3.457 -11.101 1.00 88.38 100 ILE A O 1
ATOM 786 N N . TYR A 1 101 ? 1.372 -3.933 -9.792 1.00 90.50 101 TYR A N 1
ATOM 787 C CA . TYR A 1 101 ? 0.986 -5.292 -9.468 1.00 90.50 101 TYR A CA 1
ATOM 788 C C . TYR A 1 101 ? 0.852 -5.488 -7.962 1.00 90.50 101 TYR A C 1
ATOM 790 O O . TYR A 1 101 ? 1.672 -4.991 -7.187 1.00 90.50 101 TYR A O 1
ATOM 798 N N . ILE A 1 102 ? -0.126 -6.303 -7.566 1.00 88.00 102 ILE A N 1
ATOM 799 C CA . ILE A 1 102 ? -0.168 -6.922 -6.237 1.00 88.00 102 ILE A CA 1
ATOM 800 C C . ILE A 1 102 ? -0.301 -8.432 -6.397 1.00 88.00 102 ILE A C 1
ATOM 802 O O . ILE A 1 102 ? -1.235 -8.913 -7.041 1.00 88.00 102 ILE A O 1
ATOM 806 N N . ASN A 1 103 ? 0.630 -9.188 -5.812 1.00 87.69 103 ASN A N 1
ATOM 807 C CA . ASN A 1 103 ? 0.689 -10.651 -5.930 1.00 87.69 103 ASN A CA 1
ATOM 808 C C . ASN A 1 103 ? 0.683 -11.109 -7.398 1.00 87.69 103 ASN A C 1
ATOM 810 O O . ASN A 1 103 ? -0.058 -12.013 -7.775 1.00 87.69 103 ASN A O 1
ATOM 814 N N . ASP A 1 104 ? 1.459 -10.406 -8.231 1.00 87.56 104 ASP A N 1
ATOM 815 C CA . ASP A 1 104 ? 1.527 -10.556 -9.692 1.00 87.56 104 ASP A CA 1
ATOM 816 C C . ASP A 1 104 ? 0.212 -10.309 -10.458 1.00 87.56 104 ASP A C 1
ATOM 818 O O . ASP A 1 104 ? 0.179 -10.440 -11.683 1.00 87.56 104 ASP A O 1
ATOM 822 N N . ASN A 1 105 ? -0.853 -9.865 -9.787 1.00 88.56 105 ASN A N 1
ATOM 823 C CA . ASN A 1 105 ? -2.060 -9.386 -10.451 1.00 88.56 105 ASN A CA 1
ATOM 824 C C . ASN A 1 105 ? -1.869 -7.929 -10.861 1.00 88.56 105 ASN A C 1
ATOM 826 O O . ASN A 1 105 ? -1.662 -7.070 -10.004 1.00 88.56 105 ASN A O 1
ATOM 830 N N . LEU A 1 106 ? -1.963 -7.656 -12.162 1.00 90.19 106 LEU A N 1
ATOM 831 C CA . LEU A 1 106 ? -1.953 -6.297 -12.695 1.00 90.19 106 LEU A CA 1
ATOM 832 C C . LEU A 1 106 ? -3.199 -5.547 -12.203 1.00 90.19 106 LEU A C 1
ATOM 834 O O . LEU A 1 106 ? -4.322 -5.935 -12.527 1.00 90.19 106 LEU A O 1
ATOM 838 N N . LEU A 1 107 ? -2.993 -4.482 -11.432 1.00 88.19 107 LEU A N 1
ATOM 839 C CA . LEU A 1 107 ? -4.058 -3.593 -10.968 1.00 88.19 107 LEU A CA 1
ATOM 840 C C . LEU A 1 107 ? -4.264 -2.429 -11.933 1.00 88.19 107 LEU A C 1
ATOM 842 O O . LEU A 1 107 ? -5.390 -2.136 -12.327 1.00 88.19 107 LEU A O 1
ATOM 846 N N . PHE A 1 108 ? -3.161 -1.802 -12.334 1.00 87.69 108 PHE A N 1
ATOM 847 C CA . PHE A 1 108 ? -3.128 -0.697 -13.284 1.00 87.69 108 PHE A CA 1
ATOM 848 C C . PHE A 1 108 ? -2.012 -0.971 -14.272 1.00 87.69 108 PHE A C 1
ATOM 850 O O . PHE A 1 108 ? -0.925 -1.358 -13.852 1.00 87.69 108 PHE A O 1
ATOM 857 N N . GLY A 1 109 ? -2.289 -0.806 -15.560 1.00 88.81 109 GLY A N 1
ATOM 858 C CA . GLY A 1 109 ? -1.293 -0.988 -16.603 1.00 88.81 109 GLY A CA 1
ATOM 859 C C . GLY A 1 109 ? -1.302 0.173 -17.575 1.00 88.81 109 GLY A C 1
ATOM 860 O O . GLY A 1 109 ? -2.364 0.742 -17.832 1.00 88.81 109 GLY A O 1
ATOM 861 N N . ASP A 1 110 ? -0.118 0.501 -18.088 1.00 84.88 110 ASP A N 1
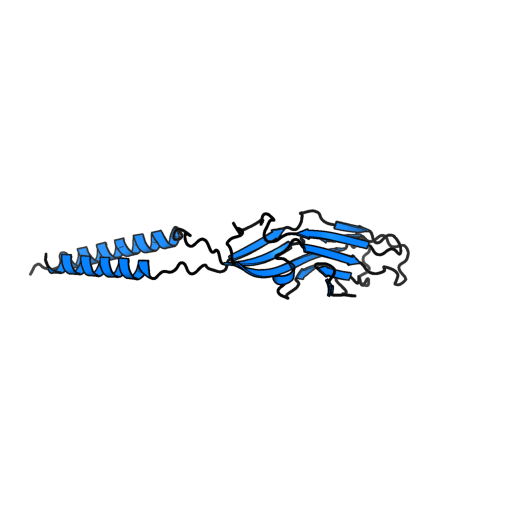ATOM 862 C CA . ASP A 1 110 ? 0.116 1.665 -18.944 1.00 84.88 110 ASP A CA 1
ATOM 863 C C . ASP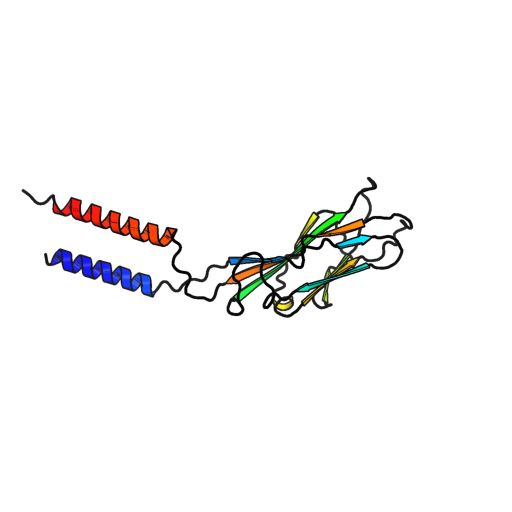 A 1 110 ? -0.466 2.945 -18.320 1.00 84.88 110 ASP A C 1
ATOM 865 O O . ASP A 1 110 ? -1.107 3.758 -18.993 1.00 84.88 110 ASP A O 1
ATOM 869 N N . TRP A 1 111 ? -0.308 3.096 -17.002 1.00 86.06 111 TRP A N 1
ATOM 870 C CA . TRP A 1 111 ? -0.834 4.249 -16.290 1.00 86.06 111 TRP A CA 1
ATOM 871 C C . TRP A 1 111 ? 0.192 5.373 -16.307 1.00 86.06 111 TRP A C 1
ATOM 873 O O . TRP A 1 111 ? 1.267 5.242 -15.733 1.00 86.06 111 TRP A O 1
ATOM 883 N N . GLU A 1 112 ? -0.156 6.461 -16.985 1.00 83.19 112 GLU A N 1
ATOM 884 C CA . GLU A 1 112 ? 0.581 7.720 -16.942 1.00 83.19 112 GLU A CA 1
ATOM 885 C C . GLU A 1 112 ? 0.499 8.315 -15.536 1.00 83.19 112 GLU A C 1
ATOM 887 O O . GLU A 1 112 ? -0.603 8.576 -15.037 1.00 83.19 112 GLU A O 1
ATOM 892 N N . MET A 1 113 ? 1.650 8.500 -14.895 1.00 77.12 113 MET A N 1
ATOM 893 C CA . MET A 1 113 ? 1.713 9.062 -13.553 1.00 77.12 113 MET A CA 1
ATOM 894 C C . MET A 1 113 ? 2.645 10.260 -13.493 1.00 77.12 113 MET A C 1
ATOM 896 O O . MET A 1 113 ? 3.851 10.115 -13.629 1.00 77.12 113 MET A O 1
ATOM 900 N N . ASP A 1 114 ? 2.062 11.414 -13.188 1.00 80.38 114 ASP A N 1
ATOM 901 C CA . ASP A 1 114 ? 2.800 12.626 -12.858 1.00 80.38 114 ASP A CA 1
ATOM 902 C C . ASP A 1 114 ? 3.331 12.600 -11.411 1.00 80.38 114 ASP A C 1
ATOM 904 O O . ASP A 1 114 ? 2.824 11.895 -10.523 1.00 80.38 114 ASP A O 1
ATOM 908 N N . ASN A 1 115 ? 4.274 13.500 -11.141 1.00 84.44 115 ASN A N 1
ATOM 909 C CA . ASN A 1 115 ? 4.621 13.964 -9.800 1.00 84.44 115 ASN A CA 1
ATOM 910 C C . ASN A 1 115 ? 3.413 14.160 -8.873 1.00 84.44 115 ASN A C 1
ATOM 912 O O . ASN A 1 115 ? 2.550 15.014 -9.101 1.00 84.44 115 ASN A O 1
ATOM 916 N N . GLY A 1 116 ? 3.410 13.447 -7.748 1.00 88.06 116 GLY A N 1
ATOM 917 C CA . GLY A 1 116 ? 2.355 13.571 -6.753 1.00 88.06 116 GLY A CA 1
ATOM 918 C C . GLY A 1 116 ? 2.213 12.361 -5.845 1.00 88.06 116 GLY A C 1
ATOM 919 O O . GLY A 1 116 ? 2.945 11.378 -5.948 1.00 88.06 116 GLY A O 1
ATOM 920 N N . SER A 1 117 ? 1.244 12.455 -4.939 1.00 90.38 117 SER A N 1
ATOM 921 C CA . SER A 1 117 ? 0.832 11.344 -4.086 1.00 90.38 117 SER A CA 1
ATOM 922 C C . SER A 1 117 ? -0.381 10.653 -4.686 1.00 90.38 117 SER A C 1
ATOM 924 O O . SER A 1 117 ? -1.346 11.298 -5.102 1.00 90.38 117 SER A O 1
ATOM 926 N N . TRP A 1 118 ? -0.335 9.331 -4.680 1.00 89.25 118 TRP A N 1
ATOM 927 C CA . TRP A 1 118 ? -1.289 8.473 -5.353 1.00 89.25 118 TRP A CA 1
ATOM 928 C C . TRP A 1 118 ? -1.846 7.447 -4.381 1.00 89.25 118 TRP A C 1
ATOM 930 O O . TRP A 1 118 ? -1.165 7.012 -3.454 1.00 89.25 118 TRP A O 1
ATOM 940 N N . VAL A 1 119 ? -3.114 7.091 -4.581 1.00 89.31 119 VAL A N 1
ATOM 941 C CA . VAL A 1 119 ? -3.844 6.147 -3.734 1.00 89.31 119 VAL A CA 1
ATOM 942 C C . VAL A 1 119 ? -4.667 5.226 -4.621 1.00 89.31 119 VAL A C 1
ATOM 944 O O . VAL A 1 119 ? -5.396 5.691 -5.499 1.00 89.31 119 VAL A O 1
ATOM 947 N N . ILE A 1 120 ? -4.598 3.922 -4.364 1.00 87.38 120 ILE A N 1
ATOM 948 C CA . ILE A 1 120 ? -5.547 2.963 -4.931 1.00 87.38 120 ILE A CA 1
ATOM 949 C C . ILE A 1 120 ? -6.795 2.979 -4.054 1.00 87.38 120 ILE A C 1
ATOM 951 O O . ILE A 1 120 ? -6.834 2.342 -3.005 1.00 87.38 120 ILE A O 1
ATOM 955 N N . ASP A 1 121 ? -7.830 3.690 -4.500 1.00 80.50 121 ASP A N 1
ATOM 956 C CA . ASP A 1 121 ? -9.126 3.816 -3.804 1.00 80.50 121 ASP A CA 1
ATOM 957 C C . ASP A 1 121 ? -10.019 2.563 -3.956 1.00 80.50 121 ASP A C 1
ATOM 959 O O . ASP A 1 121 ? -11.247 2.606 -3.942 1.00 80.50 121 ASP A O 1
ATOM 963 N N . THR A 1 122 ? -9.400 1.402 -4.165 1.00 85.75 122 THR A N 1
ATOM 964 C CA . THR A 1 122 ? -10.074 0.102 -4.168 1.00 85.75 122 THR A CA 1
ATOM 965 C C . THR A 1 122 ? -9.626 -0.650 -2.934 1.00 85.75 122 THR A C 1
ATOM 967 O O . THR A 1 122 ? -8.437 -0.691 -2.645 1.00 85.75 122 THR A O 1
ATOM 970 N N . ASN A 1 123 ? -10.567 -1.254 -2.209 1.00 87.19 123 ASN A N 1
ATOM 971 C CA . ASN A 1 123 ? -10.227 -2.039 -1.030 1.00 87.19 123 ASN A CA 1
ATOM 972 C C . ASN A 1 123 ? -9.377 -3.255 -1.433 1.00 87.19 123 ASN A C 1
ATOM 974 O O . ASN A 1 123 ? -9.842 -4.122 -2.173 1.00 87.19 123 ASN A O 1
ATOM 978 N N . LEU A 1 124 ? -8.147 -3.305 -0.929 1.00 86.25 124 LEU A N 1
ATOM 979 C CA . LEU A 1 124 ? -7.157 -4.337 -1.221 1.00 86.25 124 LEU A CA 1
ATOM 980 C C . LEU A 1 124 ? -7.139 -5.452 -0.176 1.00 86.25 124 LEU A C 1
ATOM 982 O O . LEU A 1 124 ? -6.267 -6.304 -0.256 1.00 86.25 124 LEU A O 1
ATOM 986 N N . LEU A 1 125 ? -8.063 -5.462 0.793 1.00 84.38 125 LEU A N 1
ATOM 987 C CA . LEU A 1 125 ? -8.033 -6.361 1.952 1.00 84.38 125 LEU A CA 1
ATOM 988 C C . LEU A 1 125 ? -7.679 -7.816 1.593 1.00 84.38 125 LEU A C 1
ATOM 990 O O . LEU A 1 125 ? -6.697 -8.349 2.102 1.00 84.38 125 LEU A O 1
ATOM 994 N N . ASP A 1 126 ? -8.407 -8.416 0.649 1.00 80.75 126 ASP A N 1
ATOM 995 C CA . ASP A 1 126 ? -8.204 -9.813 0.229 1.00 80.75 126 ASP A CA 1
ATOM 996 C C . ASP A 1 126 ? -6.825 -10.070 -0.408 1.00 80.75 126 ASP A C 1
ATOM 998 O O . ASP A 1 126 ? -6.358 -11.207 -0.465 1.00 80.75 126 ASP A O 1
ATOM 1002 N N . LEU A 1 127 ? -6.177 -9.016 -0.905 1.00 79.75 127 LEU A N 1
ATOM 1003 C CA . LEU A 1 127 ? -4.860 -9.054 -1.530 1.00 79.75 127 LEU A CA 1
ATOM 1004 C C . LEU A 1 127 ? -3.724 -8.757 -0.552 1.00 79.75 127 LEU A C 1
ATOM 1006 O O . LE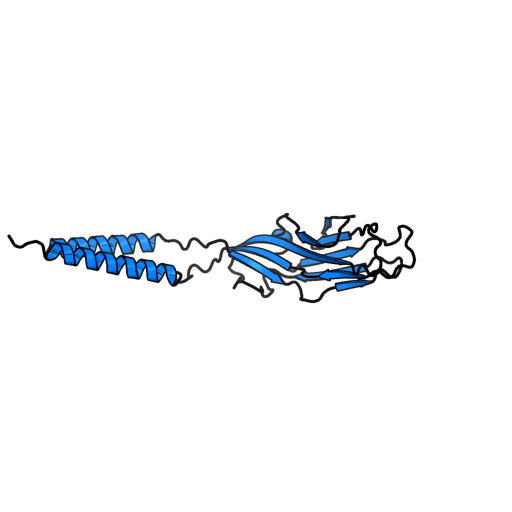U A 1 127 ? -2.582 -8.894 -0.967 1.00 79.75 127 LEU A O 1
ATOM 1010 N N . VAL A 1 128 ? -4.003 -8.324 0.684 1.00 75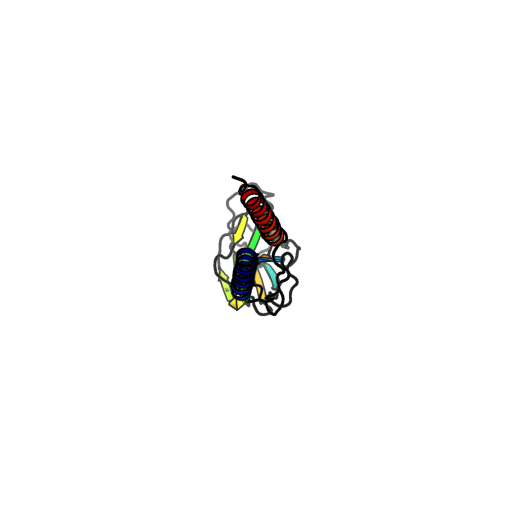.25 128 VAL A N 1
ATOM 1011 C CA . VAL A 1 128 ? -2.974 -7.847 1.629 1.00 75.25 128 VAL A CA 1
ATOM 1012 C C . VAL A 1 128 ? -2.977 -8.552 2.987 1.00 75.25 128 VAL A C 1
ATOM 1014 O O . VAL A 1 128 ? -2.060 -8.356 3.778 1.00 75.25 128 VAL A O 1
ATOM 1017 N N . THR A 1 129 ? -3.977 -9.397 3.265 1.00 70.69 129 THR A N 1
ATOM 1018 C CA . THR A 1 129 ? -4.062 -10.208 4.499 1.00 70.69 129 THR A CA 1
ATOM 1019 C C . THR A 1 129 ? -3.137 -11.427 4.516 1.00 70.69 129 THR A C 1
ATOM 1021 O O . THR A 1 129 ? -3.071 -12.146 5.505 1.00 70.69 129 THR A O 1
ATOM 1024 N N . THR A 1 130 ? -2.459 -11.719 3.415 1.00 77.00 130 THR A N 1
ATOM 1025 C CA . THR A 1 130 ? -1.380 -12.714 3.351 1.00 77.00 130 THR A CA 1
ATOM 1026 C C . THR A 1 130 ? -0.072 -11.999 3.042 1.00 77.00 130 THR A C 1
ATOM 1028 O O . THR A 1 130 ? -0.141 -10.889 2.510 1.00 77.00 130 THR A O 1
ATOM 1031 N N . PRO A 1 131 ? 1.103 -12.618 3.273 1.00 80.19 131 PRO A N 1
ATOM 1032 C CA . PRO A 1 131 ? 2.351 -12.114 2.717 1.00 80.19 131 PRO A CA 1
ATOM 1033 C C . PRO A 1 131 ? 2.157 -11.792 1.240 1.00 80.19 131 PRO A C 1
ATOM 1035 O O . PRO A 1 131 ? 1.764 -12.663 0.456 1.00 80.19 131 PRO A O 1
ATOM 1038 N N . SER A 1 132 ? 2.352 -10.528 0.903 1.00 80.88 132 SER A N 1
ATOM 1039 C CA . SER A 1 132 ? 1.973 -9.972 -0.377 1.00 80.88 132 SER A CA 1
ATOM 1040 C C . SER A 1 132 ? 3.065 -9.092 -0.944 1.00 80.88 132 SER A C 1
ATOM 1042 O O . SER A 1 132 ? 3.946 -8.584 -0.251 1.00 80.88 132 SER A O 1
ATOM 1044 N N . ILE A 1 133 ? 3.020 -8.984 -2.262 1.00 82.25 133 ILE A N 1
ATOM 1045 C CA . ILE A 1 133 ? 4.087 -8.425 -3.070 1.00 82.25 133 ILE A CA 1
ATOM 1046 C C . ILE A 1 133 ? 3.506 -7.254 -3.846 1.00 82.25 133 ILE A C 1
ATOM 1048 O O . ILE A 1 133 ? 2.722 -7.471 -4.770 1.00 82.25 133 ILE A O 1
ATOM 1052 N N . PHE A 1 134 ? 3.889 -6.029 -3.489 1.00 83.81 134 PHE A N 1
ATOM 1053 C CA . PHE A 1 134 ? 3.606 -4.841 -4.290 1.00 83.81 134 PHE A CA 1
ATOM 1054 C C . PHE A 1 134 ? 4.771 -4.626 -5.243 1.00 83.81 134 PHE A C 1
ATOM 1056 O O . PHE A 1 134 ? 5.916 -4.481 -4.820 1.00 83.81 134 PHE A O 1
ATOM 1063 N N . LYS A 1 135 ? 4.490 -4.617 -6.541 1.00 87.69 135 LYS A N 1
ATOM 1064 C CA . LYS A 1 135 ? 5.503 -4.428 -7.576 1.00 87.69 135 LYS A CA 1
ATOM 1065 C C . LYS A 1 135 ? 5.100 -3.271 -8.472 1.00 87.69 135 LYS A C 1
ATOM 1067 O O . LYS A 1 135 ? 3.987 -3.247 -8.992 1.00 87.69 135 LYS A O 1
ATOM 1072 N N . VAL A 1 136 ? 6.040 -2.358 -8.677 1.00 82.38 136 VAL A N 1
ATOM 1073 C CA . VAL A 1 136 ? 5.949 -1.294 -9.678 1.00 82.38 136 VAL A CA 1
ATOM 1074 C C . VAL A 1 136 ? 6.923 -1.625 -10.790 1.00 82.38 136 VAL A C 1
ATOM 1076 O O . VAL A 1 136 ? 8.089 -1.936 -10.529 1.00 82.38 136 VAL A O 1
ATOM 1079 N N . GLU A 1 137 ? 6.444 -1.567 -12.023 1.00 87.31 137 GLU A N 1
ATOM 1080 C CA . GLU A 1 137 ? 7.242 -1.745 -13.226 1.00 87.31 137 GLU A CA 1
ATOM 1081 C C . GLU A 1 137 ? 7.078 -0.524 -14.127 1.00 87.31 137 GLU A C 1
ATOM 1083 O O . GLU A 1 137 ? 5.974 -0.193 -14.546 1.00 87.31 137 GLU A O 1
ATOM 1088 N N . PHE A 1 138 ? 8.186 0.141 -14.433 1.00 79.38 138 PHE A N 1
ATOM 1089 C CA . PHE A 1 138 ? 8.214 1.219 -15.411 1.00 79.38 138 PHE A CA 1
ATOM 1090 C C . PHE A 1 138 ? 8.347 0.610 -16.796 1.00 79.38 138 PHE A C 1
ATOM 1092 O O . PHE A 1 138 ? 9.315 -0.111 -17.084 1.00 79.38 138 PHE A O 1
ATOM 1099 N N . LYS A 1 139 ? 7.359 0.889 -17.644 1.00 72.62 139 LYS A N 1
ATOM 1100 C CA . LYS A 1 139 ? 7.359 0.421 -19.019 1.00 72.62 139 LYS A CA 1
ATOM 1101 C C . LYS A 1 139 ? 8.168 1.358 -19.894 1.00 72.62 139 LYS A C 1
ATOM 1103 O O . LYS A 1 139 ? 8.014 2.570 -19.856 1.00 72.62 139 LYS A O 1
ATOM 1108 N N . ASP A 1 140 ? 9.019 0.711 -20.677 1.00 60.97 140 ASP A N 1
ATOM 1109 C CA . ASP A 1 140 ? 9.699 1.184 -21.873 1.00 60.97 140 ASP A CA 1
ATOM 1110 C C . ASP A 1 140 ? 9.848 2.711 -22.043 1.00 60.97 140 ASP A C 1
ATOM 1112 O O . ASP A 1 140 ? 8.962 3.400 -22.539 1.00 60.97 140 ASP A O 1
ATOM 1116 N N . PHE A 1 141 ? 11.048 3.226 -21.771 1.00 61.88 141 PHE A N 1
ATOM 1117 C CA . PHE A 1 141 ? 11.433 4.626 -22.003 1.00 61.88 141 PHE A CA 1
ATOM 1118 C C . PHE A 1 141 ? 11.652 4.971 -23.499 1.00 61.88 141 PHE A C 1
ATOM 1120 O O . PHE A 1 141 ? 12.323 5.950 -23.841 1.00 61.88 141 PHE A O 1
ATOM 1127 N N . ASN A 1 142 ? 11.148 4.147 -24.426 1.00 51.16 142 ASN A N 1
ATOM 1128 C CA . ASN A 1 142 ? 11.502 4.172 -25.850 1.00 51.16 142 ASN A CA 1
ATOM 1129 C C . ASN A 1 142 ? 10.861 5.285 -26.687 1.00 51.16 142 ASN A C 1
ATOM 1131 O O . ASN A 1 142 ? 11.066 5.271 -27.907 1.00 51.16 142 ASN A O 1
ATOM 1135 N N . ASP A 1 143 ? 10.155 6.258 -26.107 1.00 54.62 143 ASP A N 1
ATOM 1136 C CA . ASP A 1 143 ? 9.372 7.248 -26.868 1.00 54.62 143 ASP A CA 1
ATOM 1137 C C . ASP A 1 143 ? 10.223 8.340 -27.569 1.00 54.62 143 ASP A C 1
ATOM 1139 O O . ASP A 1 143 ? 9.899 9.518 -27.639 1.00 54.62 143 ASP A O 1
ATOM 1143 N N . GLY A 1 144 ? 11.382 7.957 -28.110 1.00 53.00 144 GLY A N 1
ATOM 1144 C CA . GLY A 1 144 ? 12.274 8.824 -28.880 1.00 53.00 144 GLY A CA 1
ATOM 1145 C C . GLY A 1 144 ? 13.287 9.599 -28.038 1.00 53.00 144 GLY A C 1
ATOM 1146 O O . GLY A 1 144 ? 14.184 10.226 -28.602 1.00 53.00 144 GLY A O 1
ATOM 1147 N N . HIS A 1 145 ? 13.231 9.489 -26.710 1.00 54.34 145 HIS A N 1
ATOM 1148 C CA . HIS A 1 145 ? 14.112 10.190 -25.769 1.00 54.34 145 HIS A CA 1
ATOM 1149 C C . HIS A 1 145 ? 15.311 9.353 -25.311 1.00 54.34 145 HIS A C 1
ATOM 1151 O O . HIS A 1 145 ? 15.756 9.413 -24.167 1.00 54.34 145 HIS A O 1
ATOM 1157 N N . LYS A 1 146 ? 15.882 8.597 -26.253 1.00 52.59 146 LYS A N 1
ATOM 1158 C CA . LYS A 1 146 ? 17.123 7.844 -26.058 1.00 52.59 146 LYS A CA 1
ATOM 1159 C C . LYS A 1 146 ? 18.220 8.833 -25.650 1.00 52.59 146 LYS A C 1
ATOM 1161 O O . LYS A 1 146 ? 18.517 9.741 -26.425 1.00 52.59 146 LYS A O 1
ATOM 1166 N N . ASN A 1 147 ? 18.819 8.637 -24.473 1.00 53.88 147 ASN A N 1
ATOM 1167 C CA . ASN A 1 147 ? 19.921 9.420 -23.875 1.00 53.88 147 ASN A CA 1
ATOM 1168 C C . ASN A 1 147 ? 19.542 10.535 -22.883 1.00 53.88 147 ASN A C 1
ATOM 1170 O O . ASN A 1 147 ? 20.361 11.431 -22.669 1.00 53.88 147 ASN A O 1
ATOM 1174 N N . LYS A 1 148 ? 18.355 10.516 -22.273 1.00 57.91 148 LYS A N 1
ATOM 1175 C CA . LYS A 1 148 ? 18.120 11.336 -21.078 1.00 57.91 148 LYS A CA 1
ATOM 1176 C C . LYS A 1 148 ? 18.213 10.463 -19.832 1.00 57.91 148 LYS A C 1
ATOM 1178 O O . LYS A 1 148 ? 17.436 9.528 -19.690 1.00 57.91 148 LYS A O 1
ATOM 1183 N N . ASP A 1 149 ? 19.177 10.778 -18.974 1.00 61.38 149 ASP A N 1
ATOM 1184 C CA . ASP A 1 149 ? 19.270 10.233 -17.623 1.00 61.38 149 ASP A CA 1
ATOM 1185 C C . ASP A 1 149 ? 18.266 11.005 -16.766 1.00 61.38 149 ASP A C 1
ATOM 1187 O O . ASP A 1 149 ? 18.522 12.144 -16.370 1.00 61.38 149 ASP A O 1
ATOM 1191 N N . TRP A 1 150 ? 17.088 10.431 -16.566 1.00 63.91 150 TRP A N 1
ATOM 1192 C CA . TRP A 1 150 ? 16.103 10.944 -15.626 1.00 63.91 150 TRP A CA 1
ATOM 1193 C C . TRP A 1 150 ? 15.851 9.899 -14.552 1.00 63.91 150 TRP A C 1
ATOM 1195 O O . TRP A 1 150 ? 15.895 8.692 -14.802 1.00 63.91 150 TRP A O 1
ATOM 1205 N N . ASP A 1 151 ? 15.641 10.402 -13.347 1.00 75.25 151 ASP A N 1
ATOM 1206 C CA . ASP A 1 151 ? 15.542 9.608 -12.140 1.00 75.25 151 ASP A CA 1
ATOM 1207 C C . ASP A 1 151 ? 14.109 9.769 -11.623 1.00 75.25 151 ASP A C 1
ATOM 1209 O O . ASP A 1 151 ? 13.710 10.871 -11.234 1.00 75.25 151 ASP A O 1
ATOM 1213 N N . ILE A 1 152 ? 13.324 8.687 -11.644 1.00 79.06 152 ILE A N 1
ATOM 1214 C CA . ILE A 1 152 ? 12.044 8.649 -10.929 1.00 79.06 152 ILE A CA 1
ATOM 1215 C C . ILE A 1 152 ? 12.278 8.086 -9.551 1.00 79.06 152 ILE A C 1
ATOM 1217 O O . ILE A 1 152 ? 12.771 6.974 -9.406 1.00 79.06 152 ILE A O 1
ATOM 1221 N N . MET A 1 153 ? 11.859 8.824 -8.537 1.00 84.44 153 MET A N 1
ATOM 1222 C CA . MET A 1 153 ? 11.823 8.338 -7.175 1.00 84.44 153 MET A CA 1
ATOM 1223 C C . MET A 1 153 ? 10.397 7.936 -6.809 1.00 84.44 153 MET A C 1
ATOM 1225 O O . MET A 1 153 ? 9.474 8.745 -6.887 1.00 84.44 153 MET A O 1
ATOM 1229 N N . VAL A 1 154 ? 10.233 6.684 -6.390 1.00 87.19 154 VAL A N 1
ATOM 1230 C CA . VAL A 1 154 ? 9.028 6.204 -5.712 1.00 87.19 154 VAL A CA 1
ATOM 1231 C C . VAL A 1 154 ? 9.324 6.176 -4.219 1.00 87.19 154 VAL A C 1
ATOM 1233 O O . VAL A 1 154 ? 10.276 5.527 -3.785 1.00 87.19 154 VAL A O 1
ATOM 1236 N N . SER A 1 155 ? 8.522 6.895 -3.446 1.00 88.88 155 SER A N 1
ATOM 1237 C CA . SER A 1 155 ? 8.683 7.075 -2.004 1.00 88.88 155 SER A CA 1
ATOM 1238 C C . SER A 1 155 ? 7.354 6.911 -1.273 1.00 88.88 155 SER A C 1
ATOM 1240 O O . SER A 1 155 ? 6.295 6.786 -1.889 1.00 88.88 155 SER A O 1
ATOM 1242 N N . ASP A 1 156 ? 7.411 6.915 0.059 1.00 87.44 156 ASP A N 1
ATOM 1243 C CA . ASP A 1 156 ? 6.236 6.915 0.941 1.00 87.44 156 ASP A CA 1
ATOM 1244 C C . ASP A 1 156 ? 5.234 5.782 0.655 1.00 87.44 156 ASP A C 1
ATOM 1246 O O . ASP A 1 156 ? 4.017 5.972 0.731 1.00 87.44 156 ASP A O 1
ATOM 1250 N N . VAL A 1 157 ? 5.742 4.606 0.273 1.00 87.56 157 VAL A N 1
ATOM 1251 C CA . VAL A 1 157 ? 4.911 3.444 -0.042 1.00 87.56 157 VAL A CA 1
ATOM 1252 C C . VAL A 1 157 ? 4.327 2.896 1.255 1.00 87.56 157 VAL A C 1
ATOM 1254 O O . VAL A 1 157 ? 5.038 2.352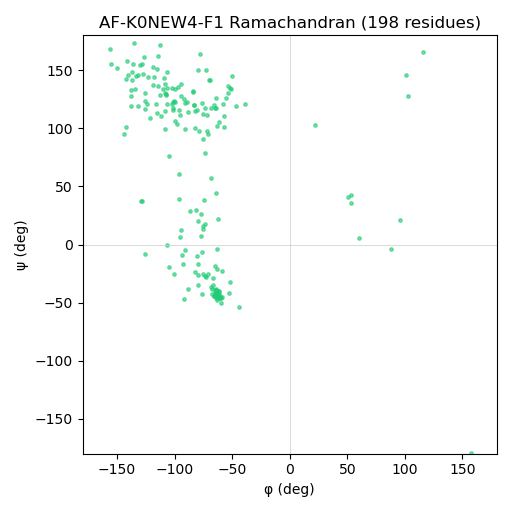 2.096 1.00 87.56 157 VAL A O 1
ATOM 1257 N N . LYS A 1 158 ? 3.014 3.030 1.425 1.00 86.88 158 LYS A N 1
ATOM 1258 C CA . LYS A 1 158 ? 2.311 2.660 2.655 1.00 86.88 158 LYS A CA 1
ATOM 1259 C C . LYS A 1 158 ? 1.022 1.930 2.348 1.00 86.88 158 LYS A C 1
ATOM 1261 O O . LYS A 1 158 ? 0.328 2.240 1.380 1.00 86.88 158 LYS A O 1
ATOM 1266 N N . ILE A 1 159 ? 0.652 1.021 3.241 1.00 85.00 159 ILE A N 1
ATOM 1267 C CA . ILE A 1 159 ? -0.701 0.471 3.298 1.00 85.00 159 ILE A CA 1
ATOM 1268 C C . ILE A 1 159 ? -1.388 1.066 4.510 1.00 85.00 159 ILE A C 1
ATOM 1270 O O . ILE A 1 159 ? -0.921 0.876 5.626 1.00 85.00 159 ILE A O 1
ATOM 1274 N N . PHE A 1 160 ? -2.504 1.756 4.312 1.00 84.38 160 PHE A N 1
ATOM 1275 C CA . PHE A 1 160 ? -3.356 2.177 5.418 1.00 84.38 160 PHE A CA 1
ATOM 1276 C C . PHE A 1 160 ? -4.651 1.382 5.419 1.00 84.38 160 PHE A C 1
ATOM 1278 O O . PHE A 1 160 ? -5.205 1.058 4.369 1.00 84.38 160 PHE A O 1
ATOM 1285 N N . GLY A 1 161 ? -5.141 1.056 6.604 1.00 81.31 161 GLY A N 1
ATOM 1286 C CA . GLY A 1 161 ? -6.322 0.232 6.769 1.00 81.31 161 GLY A CA 1
ATOM 1287 C C . GLY A 1 161 ? -7.193 0.700 7.913 1.00 81.31 161 GLY A C 1
ATOM 1288 O O . GLY A 1 161 ? -6.748 1.400 8.822 1.00 81.31 161 GLY A O 1
ATOM 1289 N N . VAL A 1 162 ? -8.466 0.321 7.845 1.00 83.50 162 VAL A N 1
ATOM 1290 C CA . VAL A 1 162 ? -9.397 0.519 8.952 1.00 83.50 162 VAL A CA 1
ATOM 1291 C C . VAL A 1 162 ? -9.556 -0.800 9.678 1.00 83.50 162 VAL A C 1
ATOM 1293 O O . VAL A 1 162 ? -9.993 -1.781 9.071 1.00 83.50 162 VAL A O 1
ATOM 1296 N N . TYR A 1 163 ? -9.264 -0.824 10.971 1.00 80.88 163 TYR A N 1
ATOM 1297 C CA . TYR A 1 163 ? -9.418 -2.011 11.800 1.00 80.88 163 TYR A CA 1
ATOM 1298 C C . TYR A 1 163 ? -10.407 -1.779 12.936 1.00 80.88 163 TYR A C 1
ATOM 1300 O O . TYR A 1 163 ? -10.644 -0.659 13.382 1.00 80.88 163 TYR A O 1
ATOM 1308 N N . THR A 1 164 ? -11.027 -2.864 13.374 1.00 81.00 164 THR A N 1
ATOM 1309 C CA . THR A 1 164 ? -11.877 -2.912 14.555 1.00 81.00 164 THR A CA 1
ATOM 1310 C C . THR A 1 164 ? -11.115 -3.680 15.615 1.00 81.00 164 THR A C 1
ATOM 1312 O O . THR A 1 164 ? -10.846 -4.867 15.424 1.00 81.00 164 THR A O 1
ATOM 1315 N N . ASP A 1 165 ? -10.768 -2.994 16.700 1.00 75.69 165 ASP A N 1
ATOM 1316 C CA . ASP A 1 165 ? -10.052 -3.615 17.806 1.00 75.69 165 ASP A CA 1
ATOM 1317 C C . ASP A 1 165 ? -10.963 -4.619 18.525 1.00 75.69 165 ASP A C 1
ATOM 1319 O O . ASP A 1 165 ? -12.022 -4.259 19.051 1.00 75.69 165 ASP A O 1
ATOM 1323 N N . MET A 1 166 ? -10.581 -5.894 18.509 1.00 73.75 166 MET A N 1
ATOM 1324 C CA . MET A 1 166 ? -11.398 -6.965 19.087 1.00 73.75 166 MET A CA 1
ATOM 1325 C C . MET A 1 166 ? -11.070 -7.236 20.554 1.00 73.75 166 MET A C 1
ATOM 1327 O O . MET A 1 166 ? -11.787 -8.003 21.216 1.00 73.75 166 MET A O 1
ATOM 1331 N N . HIS A 1 167 ? -10.056 -6.574 21.112 1.00 68.50 167 HIS A N 1
ATOM 1332 C CA . HIS A 1 167 ? -9.831 -6.557 22.546 1.00 68.50 167 HIS A CA 1
ATOM 1333 C C . HIS A 1 167 ? -10.917 -5.712 23.190 1.00 68.50 167 HIS A C 1
ATOM 1335 O O . HIS A 1 167 ? -10.830 -4.496 23.343 1.00 68.50 167 HIS A O 1
ATOM 1341 N N . GLY A 1 168 ? -11.969 -6.390 23.645 1.00 57.47 168 GLY A N 1
ATOM 1342 C CA . GLY A 1 168 ? -13.101 -5.801 24.363 1.00 57.47 168 GLY A CA 1
ATOM 1343 C C . GLY A 1 168 ? -12.767 -5.128 25.707 1.00 57.47 168 GLY A C 1
ATOM 1344 O O . GLY A 1 168 ? -13.657 -4.990 26.540 1.00 57.47 168 GLY A O 1
ATOM 1345 N N . ASN A 1 169 ? -11.518 -4.720 25.943 1.00 53.59 169 ASN A N 1
ATOM 1346 C CA . ASN A 1 169 ? -11.021 -4.124 27.178 1.00 53.59 169 ASN A CA 1
ATOM 1347 C C . ASN A 1 169 ? -10.248 -2.818 26.943 1.00 53.59 169 ASN A C 1
ATOM 1349 O O . ASN A 1 169 ? -9.303 -2.527 27.678 1.00 53.59 169 ASN A O 1
ATOM 1353 N N . HIS A 1 170 ? -10.666 -1.976 25.995 1.00 57.91 170 HIS A N 1
ATOM 1354 C CA . HIS A 1 170 ? -10.291 -0.564 26.095 1.00 57.91 170 HIS A CA 1
ATOM 1355 C C . HIS A 1 170 ? -10.891 -0.022 27.384 1.00 57.91 170 HIS A C 1
ATOM 1357 O O . HIS A 1 170 ? -12.106 0.158 27.507 1.00 57.91 170 HIS A O 1
ATOM 1363 N N . ALA A 1 171 ? -10.038 0.173 28.392 1.00 57.94 171 ALA A N 1
ATOM 1364 C CA . ALA A 1 171 ? -10.427 0.916 29.574 1.00 57.94 171 ALA A CA 1
ATOM 1365 C C . ALA A 1 171 ? -11.029 2.248 29.089 1.00 57.94 171 ALA A C 1
ATOM 1367 O O . ALA A 1 171 ? -10.451 2.866 28.192 1.00 57.94 171 ALA A O 1
ATOM 1368 N N . PRO A 1 172 ? -12.185 2.684 29.626 1.00 58.50 172 PRO A N 1
ATOM 1369 C CA . PRO A 1 172 ? -12.833 3.892 29.145 1.00 58.50 172 PRO A CA 1
ATOM 1370 C C . PRO A 1 172 ? -11.828 5.039 29.135 1.00 58.50 172 PRO A C 1
ATOM 1372 O O . PRO A 1 172 ? -11.093 5.209 30.114 1.00 58.50 172 PRO A O 1
ATOM 1375 N N . GLU A 1 173 ? -11.805 5.814 28.048 1.00 56.09 173 GLU A N 1
ATOM 1376 C CA . GLU A 1 173 ? -10.851 6.911 27.917 1.00 56.09 173 GLU A CA 1
ATOM 1377 C C . GLU A 1 173 ? -10.869 7.797 29.178 1.00 56.09 173 GLU A C 1
ATOM 1379 O O . GLU A 1 173 ? -11.940 8.020 29.765 1.00 56.09 173 GLU A O 1
ATOM 1384 N N . PRO A 1 174 ? -9.721 8.353 29.607 1.00 65.62 174 PRO A N 1
ATOM 1385 C CA . PRO A 1 174 ? -9.648 9.198 30.801 1.00 65.62 174 PRO A CA 1
ATOM 1386 C C . PRO A 1 174 ? -10.676 10.342 30.809 1.00 65.62 174 PRO A C 1
ATOM 1388 O O . PRO A 1 174 ? -11.198 10.709 31.863 1.00 65.62 174 PRO A O 1
ATOM 1391 N N . SER A 1 175 ? -11.009 10.867 29.628 1.00 65.62 175 SER A N 1
ATOM 1392 C CA . SER A 1 175 ? -12.059 11.860 29.374 1.00 65.62 175 SER A CA 1
ATOM 1393 C C . SER A 1 175 ? -13.452 11.354 29.777 1.00 65.62 175 SER A C 1
ATOM 1395 O O . SER A 1 175 ? -14.192 12.045 30.481 1.00 65.62 175 SER A O 1
ATOM 1397 N N . THR A 1 176 ? -13.786 10.122 29.397 1.00 67.69 176 THR A N 1
ATOM 1398 C CA . THR A 1 176 ? -15.041 9.433 29.718 1.00 67.69 176 THR A CA 1
ATOM 1399 C C . THR A 1 176 ? -15.146 9.171 31.217 1.00 67.69 176 THR A C 1
ATOM 1401 O O . THR A 1 176 ? -16.176 9.463 31.830 1.00 67.69 176 THR A O 1
ATOM 1404 N N . LEU A 1 177 ? -14.058 8.710 31.841 1.00 74.00 177 LEU A N 1
ATOM 1405 C CA . LEU A 1 177 ? -13.982 8.538 33.295 1.00 74.00 177 LEU A CA 1
ATOM 1406 C C . LEU A 1 177 ? -14.147 9.869 34.042 1.00 74.00 177 LEU A C 1
ATOM 1408 O O . LEU A 1 177 ? -14.881 9.934 35.031 1.00 74.00 177 LEU A O 1
ATOM 1412 N N . MET A 1 178 ? -13.519 10.946 33.561 1.00 73.12 178 MET A N 1
ATOM 1413 C CA . MET A 1 178 ? -13.680 12.286 34.131 1.00 73.12 178 MET A CA 1
ATOM 1414 C C . MET A 1 178 ? -15.107 12.810 33.984 1.00 73.12 178 MET A C 1
ATOM 1416 O O . MET A 1 178 ? -15.649 13.352 34.946 1.00 73.12 178 MET A O 1
ATOM 1420 N N . LEU A 1 179 ? -15.735 12.640 32.820 1.00 76.69 179 LEU A N 1
ATOM 1421 C CA . LEU A 1 179 ? -17.109 13.081 32.587 1.00 76.69 179 LEU A CA 1
ATOM 1422 C C . LEU A 1 179 ? -18.083 12.373 33.535 1.00 76.69 179 LEU A C 1
ATOM 1424 O O . LEU A 1 179 ? -18.912 13.028 34.172 1.00 76.69 179 LEU A O 1
ATOM 1428 N N . PHE A 1 180 ? -17.935 11.056 33.697 1.00 76.12 180 PHE A N 1
ATOM 1429 C CA . PHE A 1 180 ? -18.694 10.294 34.687 1.00 76.12 180 PHE A CA 1
ATOM 1430 C C . PHE A 1 180 ? -18.410 10.774 36.116 1.00 76.12 180 PHE A C 1
ATOM 1432 O O . PHE A 1 180 ? -19.345 11.011 36.885 1.00 76.12 180 PHE A O 1
ATOM 1439 N N . GLY A 1 181 ? -17.138 10.979 36.467 1.00 78.00 181 GLY A N 1
ATOM 1440 C CA . GLY A 1 181 ? -16.725 11.464 37.784 1.00 78.00 181 GLY A CA 1
ATOM 1441 C C . GLY A 1 181 ? -17.319 12.833 38.134 1.00 78.00 181 GLY A C 1
ATOM 1442 O O . GLY A 1 181 ? -17.945 12.994 39.185 1.00 78.00 181 GLY A O 1
ATOM 1443 N N . PHE A 1 182 ? -17.193 13.818 37.243 1.00 79.56 182 PHE A N 1
ATOM 1444 C CA . PHE A 1 182 ? -17.748 15.157 37.443 1.00 79.56 182 PHE A CA 1
ATOM 1445 C C . PHE A 1 182 ? -19.276 15.170 37.399 1.00 79.56 182 PHE A C 1
ATOM 1447 O O . PHE A 1 182 ? -19.897 15.872 38.201 1.00 79.56 182 PHE A O 1
ATOM 1454 N N . GLY A 1 183 ? -19.893 14.361 36.533 1.00 76.88 183 GLY A N 1
ATOM 1455 C CA . GLY A 1 183 ? -21.345 14.198 36.484 1.00 76.88 183 GLY A CA 1
ATOM 1456 C C . GLY A 1 183 ? -21.917 13.707 37.817 1.00 76.88 183 GLY A C 1
ATOM 1457 O O . GLY A 1 183 ? -22.879 14.280 38.337 1.00 76.88 183 GLY A O 1
ATOM 1458 N N . LEU A 1 184 ? -21.277 12.708 38.434 1.00 79.50 184 LEU A N 1
ATOM 1459 C CA . LEU A 1 184 ? -21.665 12.197 39.753 1.00 79.50 184 LEU A CA 1
ATOM 1460 C C . LEU A 1 184 ? -21.479 13.243 40.863 1.00 79.50 184 LEU A C 1
ATOM 1462 O O . LEU A 1 184 ? -22.357 13.404 41.717 1.00 79.50 184 LEU A O 1
ATOM 1466 N N . LEU A 1 185 ? -20.377 13.998 40.840 1.00 77.44 185 LEU A N 1
ATOM 1467 C CA . LEU A 1 185 ? -20.130 15.079 41.802 1.00 77.44 185 LEU A CA 1
ATOM 1468 C C . LEU A 1 185 ? -21.163 16.210 41.682 1.00 77.44 185 LEU A C 1
ATOM 1470 O O . LEU A 1 185 ? -21.658 16.707 42.699 1.00 77.44 185 LEU A O 1
ATOM 1474 N N . ALA A 1 186 ? -21.546 16.584 40.460 1.00 76.12 186 ALA A N 1
ATOM 1475 C CA . ALA A 1 186 ? -22.575 17.591 40.215 1.00 76.12 186 ALA A CA 1
ATOM 1476 C C . ALA A 1 186 ? -23.945 17.154 40.764 1.00 76.12 186 ALA A C 1
ATOM 1478 O O . ALA A 1 186 ? -24.622 17.928 41.451 1.00 76.12 186 ALA A O 1
ATOM 1479 N N . LEU A 1 187 ? -24.330 15.891 40.546 1.00 73.06 187 LEU A N 1
ATOM 1480 C CA . LEU A 1 187 ? -25.558 15.313 41.106 1.00 73.06 187 LEU A CA 1
ATOM 1481 C C . LEU A 1 187 ? -25.545 15.305 42.643 1.00 73.06 187 LEU A C 1
ATOM 1483 O O . LEU A 1 187 ? -26.545 15.669 43.276 1.00 73.06 187 LEU A O 1
ATOM 1487 N N . ALA A 1 188 ? -24.410 14.961 43.259 1.00 73.12 188 ALA A N 1
ATOM 1488 C CA . ALA A 1 188 ? -24.247 15.007 44.711 1.00 73.12 188 ALA A CA 1
ATOM 1489 C C . ALA A 1 188 ? -24.408 16.437 45.270 1.00 73.12 188 ALA A C 1
ATOM 1491 O O . ALA A 1 188 ? -25.071 16.638 46.296 1.00 73.12 188 ALA A O 1
ATOM 1492 N N . GLY A 1 189 ? -23.868 17.443 44.574 1.00 73.50 189 GLY A N 1
ATOM 1493 C CA . GLY A 1 189 ? -24.011 18.855 44.937 1.00 73.50 189 GLY A CA 1
ATOM 1494 C C . GLY A 1 189 ? -25.463 19.348 44.899 1.00 73.50 189 GLY A C 1
ATOM 1495 O O . GLY A 1 189 ? -25.935 19.982 45.848 1.00 73.50 189 GLY A O 1
ATOM 1496 N N . ILE A 1 190 ? -26.209 19.004 43.845 1.00 72.94 190 ILE A N 1
ATOM 1497 C CA . ILE A 1 190 ? -27.628 19.377 43.699 1.00 72.94 190 ILE A CA 1
ATOM 1498 C C . ILE A 1 190 ? -28.491 18.719 44.788 1.00 72.94 190 ILE A C 1
ATOM 1500 O O . ILE A 1 190 ? -29.389 19.362 45.342 1.00 72.94 190 ILE A O 1
ATOM 1504 N N . SER A 1 191 ? -28.202 17.462 45.140 1.00 64.69 191 SER A N 1
ATOM 1505 C CA . SER A 1 191 ? -28.911 16.727 46.196 1.00 64.69 191 SER A CA 1
ATOM 1506 C C . SER A 1 191 ? -28.784 17.405 47.569 1.00 64.69 191 SER A C 1
ATOM 1508 O O . SER A 1 191 ? -29.792 17.616 48.252 1.00 64.69 191 SER A O 1
ATOM 1510 N N . ARG A 1 192 ? -27.575 17.860 47.942 1.00 60.88 192 ARG A N 1
ATOM 1511 C CA . ARG A 1 192 ? -27.346 18.605 49.197 1.00 60.88 192 ARG A CA 1
ATOM 1512 C C . ARG A 1 192 ? -28.126 19.918 49.261 1.00 60.88 192 ARG A C 1
ATOM 1514 O O . ARG A 1 192 ? -28.689 20.233 50.305 1.00 60.88 192 ARG A O 1
ATOM 1521 N N . LYS A 1 193 ? -28.211 20.666 48.156 1.00 60.84 193 LYS A N 1
ATOM 1522 C CA . LYS A 1 193 ? -28.913 21.963 48.124 1.00 60.84 193 LYS A CA 1
ATOM 1523 C C . LYS A 1 193 ? -30.428 21.829 48.333 1.00 60.84 193 LYS A C 1
ATOM 1525 O O . LYS A 1 193 ? -31.057 22.736 48.868 1.00 60.84 193 LYS A O 1
ATOM 1530 N N . LYS A 1 194 ? -31.028 20.700 47.938 1.00 55.81 194 LYS A N 1
ATOM 1531 C CA . LYS A 1 194 ? -32.459 20.435 48.168 1.00 55.81 194 LYS A CA 1
ATOM 1532 C C . LYS A 1 194 ? -32.767 19.967 49.593 1.00 55.81 194 LYS A C 1
ATOM 1534 O O . LYS A 1 194 ? -33.882 20.199 50.057 1.00 55.81 194 LYS A O 1
ATOM 1539 N N . SER A 1 195 ? -31.825 19.340 50.307 1.00 53.44 195 SER A N 1
ATOM 1540 C CA . SER A 1 195 ? -32.084 18.874 51.680 1.00 53.44 195 SER A CA 1
ATOM 1541 C C . SER A 1 195 ? -32.088 20.002 52.714 1.00 53.44 195 SER A C 1
ATOM 1543 O O . SER A 1 195 ? -32.736 19.865 53.747 1.00 53.44 195 SER A O 1
ATOM 1545 N N . THR A 1 196 ? -31.403 21.115 52.451 1.00 55.97 196 THR A N 1
ATOM 1546 C CA . THR A 1 196 ? -31.330 22.278 53.353 1.00 55.97 196 THR A CA 1
ATOM 1547 C C . THR A 1 196 ? -32.544 23.206 53.287 1.00 55.97 196 THR A C 1
ATOM 1549 O O . THR A 1 196 ? -32.687 24.058 54.155 1.00 55.97 196 THR A O 1
ATOM 1552 N N . HIS A 1 197 ? -33.454 23.032 52.321 1.00 53.66 197 HIS A N 1
ATOM 1553 C CA . HIS A 1 197 ? -34.608 23.925 52.134 1.00 53.66 197 HIS A CA 1
ATOM 1554 C C . HIS A 1 197 ? -35.912 23.475 52.821 1.00 53.66 197 HIS A C 1
ATOM 1556 O O . HIS A 1 197 ? -36.969 24.039 52.550 1.00 53.66 197 HIS A O 1
ATOM 1562 N N . LYS A 1 198 ? -35.867 22.487 53.726 1.00 52.53 198 LYS A N 1
ATOM 1563 C CA . LYS A 1 198 ? -37.007 22.115 54.585 1.00 52.53 198 LYS A CA 1
ATOM 1564 C C . LYS A 1 198 ? -36.797 22.599 56.019 1.00 52.53 198 LYS A C 1
ATOM 1566 O O . LYS A 1 198 ? -36.489 21.796 56.892 1.00 52.53 198 LYS A O 1
ATOM 1571 N N . VAL A 1 199 ? -36.991 23.895 56.247 1.00 54.62 199 VAL A N 1
ATOM 1572 C CA . VAL A 1 199 ? -37.353 24.443 57.563 1.00 54.62 199 VAL A CA 1
ATOM 1573 C C . VAL A 1 199 ? -38.314 25.613 57.335 1.00 54.62 199 VAL A C 1
ATOM 1575 O O . VAL A 1 199 ? -37.884 26.730 57.062 1.00 54.62 199 VAL A O 1
ATOM 1578 N N . SER A 1 200 ? -39.612 25.319 57.405 1.00 49.59 200 SER A N 1
ATOM 1579 C CA . SER A 1 200 ? -40.684 26.233 57.820 1.00 49.59 200 SER A CA 1
ATOM 1580 C C . SER A 1 200 ? -41.868 25.391 58.267 1.00 49.59 200 SER A C 1
ATOM 1582 O O . SER A 1 200 ? -42.322 24.584 57.419 1.00 49.59 200 SER A O 1
#

Radius of gyration: 28.76 Å; Cα contacts (8 Å, |Δi|>4): 332; chains: 1; bounding box: 61×39×87 Å

Secondary structure (DSSP, 8-state):
-HHHHHHHHHHHHHHHHHHHS------EEEEEEE--S--EEEE--SSS-EEEEEEE-TTTS--SBS---TTSEEEEEEEEEEEEE--SS-------EEEEEETTEEEEEEEE--SEEEEE-S--HHHHSSSEEEEEEE----SS-TT---EEEEEEEEEEEEEE---TT-PPPHHHHHHHHHHHHHHHHHHHHHHTT---

InterPro domains:
  IPR013424 PEP-CTERM protein-sorting domain [PF07589] (171-193)
  IPR013424 PEP-CTERM protein-sorting domain [TIGR02595] (171-194)

Organism: Desulfobacula toluolica (strain DSM 7467 / Tol2) (NCBI:txid651182)

pLDDT: mean 72.47, std 12.21, range [46.66, 90.5]